Protein AF-A0A9X1GDY0-F1 (afdb_monomer_lite)

Organism: Enterococcus faecium (NCBI:txid1352)

Radius of gyration: 22.25 Å; chains: 1; bounding box: 62×40×52 Å

Sequence (203 aa):
LLAKLTPYLVQAMSTTLAESGISVQKIIVDATTSWTQFYKNIPMLLIFFLLLFSGILTSEYQNGTIINLLTKGMKRWKIFLSKWIMGILFWSVSYWCCYSITLAYTIYYWDQSIISHPFFISFTYYFFGCWLYSFILFYSAFLSSNYAVLLASGGTVILSYGAGLFSKVAEYVPTYLISSSNYLTKEIPLTDYTQSLAVSCCS

Secondary structure (DSSP, 8-state):
-HHHHHHHHHHHHHHHHHHTT---------HHHHHHHHHHHHHHHHHHHHHHHTTTTHHHHHTTHHHHHHHTT--HHHHHHHHHHHHHHHHHHHHHHHHHHHHHHHHHHS-GGG-S-HHHHHHHHHHHHHHHHHHHHHHHHH---HHHHHHHHHHHHHHHHHHTTSTTTGGG-HHHHHHGGGGTTS---TTTHHHHHHHHHH-

pLDDT: mean 74.31, std 13.31, range [37.75, 93.75]

Structure (mmCIF, N/CA/C/O backbone):
data_AF-A0A9X1GDY0-F1
#
_entry.id   AF-A0A9X1GDY0-F1
#
loop_
_atom_site.group_PDB
_atom_site.id
_atom_site.type_symbol
_atom_site.label_atom_id
_atom_site.label_alt_id
_atom_site.label_comp_id
_atom_site.label_asym_id
_atom_site.label_entity_id
_atom_site.label_seq_id
_atom_site.pdbx_PDB_ins_code
_atom_site.Cartn_x
_atom_site.Cartn_y
_atom_site.Cartn_z
_atom_site.occupancy
_atom_site.B_iso_or_equiv
_atom_site.auth_seq_id
_atom_site.auth_comp_id
_atom_site.auth_asym_id
_atom_site.auth_atom_id
_atom_site.pdbx_PDB_model_num
ATOM 1 N N . LEU A 1 1 ? 44.976 -5.211 -2.036 1.00 47.03 1 LEU A N 1
ATOM 2 C CA . LEU A 1 1 ? 44.875 -6.666 -2.311 1.00 47.03 1 LEU A CA 1
ATOM 3 C C . LEU A 1 1 ? 43.502 -7.055 -2.863 1.00 47.03 1 LEU A C 1
ATOM 5 O O . LEU A 1 1 ? 43.476 -7.598 -3.957 1.00 47.03 1 LEU A O 1
ATOM 9 N N . LEU A 1 2 ? 42.384 -6.676 -2.225 1.00 46.69 2 LEU A N 1
ATOM 10 C CA . LEU A 1 2 ? 41.025 -6.911 -2.758 1.00 46.69 2 LEU A CA 1
ATOM 11 C C . LEU A 1 2 ? 40.796 -6.339 -4.175 1.00 46.69 2 LEU A C 1
ATOM 13 O O . LEU A 1 2 ? 40.316 -7.057 -5.038 1.00 46.69 2 LEU A O 1
ATOM 17 N N . ALA A 1 3 ? 41.257 -5.116 -4.469 1.00 52.19 3 ALA A N 1
ATOM 18 C CA . ALA A 1 3 ? 41.075 -4.480 -5.785 1.00 52.19 3 ALA A CA 1
ATOM 19 C C . ALA A 1 3 ? 41.776 -5.182 -6.972 1.00 52.19 3 ALA A C 1
ATOM 21 O O . ALA A 1 3 ? 41.378 -4.983 -8.114 1.00 52.19 3 ALA A O 1
ATOM 22 N N . LYS A 1 4 ? 42.811 -6.003 -6.725 1.00 46.88 4 LYS A N 1
ATOM 23 C CA . LYS A 1 4 ? 43.453 -6.829 -7.769 1.00 46.88 4 LYS A CA 1
ATOM 24 C C . LYS A 1 4 ? 42.850 -8.232 -7.867 1.00 46.88 4 LYS A C 1
ATOM 26 O O . LYS A 1 4 ? 42.974 -8.866 -8.907 1.00 46.88 4 LYS A O 1
ATOM 31 N N . LEU A 1 5 ? 42.183 -8.696 -6.810 1.00 53.81 5 LEU A N 1
ATOM 32 C CA . LEU A 1 5 ? 41.499 -9.989 -6.781 1.00 53.81 5 LEU A CA 1
ATOM 33 C C . LEU A 1 5 ? 40.138 -9.928 -7.487 1.00 53.81 5 LEU A C 1
ATOM 35 O O . LEU A 1 5 ? 39.779 -10.885 -8.161 1.00 53.81 5 LEU A O 1
ATOM 39 N N . THR A 1 6 ? 39.417 -8.803 -7.420 1.00 65.69 6 THR A N 1
ATOM 40 C CA . THR A 1 6 ? 38.123 -8.630 -8.107 1.00 65.69 6 THR A CA 1
ATOM 41 C C . THR A 1 6 ? 38.185 -8.848 -9.627 1.00 65.69 6 THR A C 1
ATOM 43 O O . THR A 1 6 ? 37.382 -9.636 -10.122 1.00 65.69 6 THR A O 1
ATOM 46 N N . PRO A 1 7 ? 39.116 -8.237 -10.392 1.00 58.72 7 PRO A N 1
ATOM 47 C CA . PRO A 1 7 ? 39.190 -8.481 -11.833 1.00 58.72 7 PRO A CA 1
ATOM 48 C C . PRO A 1 7 ? 39.593 -9.925 -12.152 1.00 58.72 7 PRO A C 1
ATOM 50 O O . PRO A 1 7 ? 39.067 -10.500 -13.098 1.00 58.72 7 PRO A O 1
ATOM 53 N N . TYR A 1 8 ? 40.455 -10.538 -11.335 1.00 65.12 8 TYR A N 1
ATOM 54 C CA . TYR A 1 8 ? 40.873 -11.928 -11.518 1.00 65.12 8 TYR A CA 1
ATOM 55 C C . TYR A 1 8 ? 39.729 -12.918 -11.260 1.00 65.12 8 TYR A C 1
ATOM 57 O O . TYR A 1 8 ? 39.555 -13.865 -12.016 1.00 65.12 8 TYR A O 1
ATOM 65 N N . LEU A 1 9 ? 38.899 -12.671 -10.240 1.00 66.50 9 LEU A N 1
ATOM 66 C CA . LEU A 1 9 ? 37.705 -13.474 -9.965 1.00 66.50 9 LEU A CA 1
ATOM 67 C C . LEU A 1 9 ? 36.655 -13.328 -11.071 1.00 66.50 9 LEU A C 1
ATOM 69 O O . LEU A 1 9 ? 36.093 -14.327 -11.505 1.00 66.50 9 LEU A O 1
ATOM 73 N N . VAL A 1 10 ? 36.432 -12.110 -11.574 1.00 69.25 10 VAL A N 1
ATOM 74 C CA . VAL A 1 10 ? 35.520 -11.866 -12.706 1.00 69.25 10 VAL A CA 1
ATOM 75 C C . VAL A 1 10 ? 36.009 -12.575 -13.971 1.00 69.25 10 VAL A C 1
ATOM 77 O O . VAL A 1 10 ? 35.202 -13.150 -14.697 1.00 69.25 10 VAL A O 1
ATOM 80 N N . GLN A 1 11 ? 37.320 -12.579 -14.212 1.00 65.25 11 GLN A N 1
ATOM 81 C CA . GLN A 1 11 ? 37.926 -13.226 -15.373 1.00 65.25 11 GLN A CA 1
ATOM 82 C C . GLN A 1 11 ? 37.928 -14.758 -15.252 1.00 65.25 11 GLN A C 1
ATOM 84 O O . GLN A 1 11 ? 37.590 -15.440 -16.210 1.00 65.25 11 GLN A O 1
ATOM 89 N N . ALA A 1 12 ? 38.219 -15.306 -14.069 1.00 69.12 12 ALA A N 1
ATOM 90 C CA . ALA A 1 12 ? 38.156 -16.746 -13.815 1.00 69.12 12 ALA A CA 1
ATOM 91 C C . ALA A 1 12 ? 36.715 -17.283 -13.875 1.00 69.12 12 ALA A C 1
ATOM 93 O O . ALA A 1 12 ? 36.467 -18.382 -14.372 1.00 69.12 12 ALA A O 1
ATOM 94 N N . MET A 1 13 ? 35.737 -16.500 -13.409 1.00 59.44 13 MET A N 1
ATOM 95 C CA . MET A 1 13 ? 34.325 -16.842 -13.562 1.00 59.44 13 MET A CA 1
ATOM 96 C C . MET A 1 13 ? 33.881 -16.771 -15.026 1.00 59.44 13 MET A C 1
ATOM 98 O O . MET A 1 13 ? 33.177 -17.669 -15.479 1.00 59.44 13 MET A O 1
ATOM 102 N N . SER A 1 14 ? 34.298 -15.754 -15.787 1.00 58.66 14 SER A N 1
ATOM 103 C CA . SER A 1 14 ? 33.899 -15.623 -17.194 1.00 58.66 14 SER A CA 1
ATOM 104 C C . SER A 1 14 ? 34.474 -16.731 -18.082 1.00 58.66 14 SER A C 1
ATOM 106 O O . SER A 1 14 ? 33.762 -17.215 -18.961 1.00 58.66 14 SER A O 1
ATOM 108 N N . THR A 1 15 ? 35.703 -17.193 -17.825 1.00 57.25 15 THR A N 1
ATOM 109 C CA . THR A 1 15 ? 36.303 -18.334 -18.540 1.00 57.25 15 THR A CA 1
ATOM 110 C C . THR A 1 15 ? 35.608 -19.650 -18.200 1.00 57.25 15 THR A C 1
ATOM 112 O O . THR A 1 15 ? 35.276 -20.412 -19.103 1.00 57.25 15 THR A O 1
ATOM 115 N N . THR A 1 16 ? 35.291 -19.878 -16.921 1.00 60.72 16 THR A N 1
ATOM 116 C CA . THR A 1 16 ? 34.594 -21.100 -16.477 1.00 60.72 16 THR A CA 1
ATOM 117 C C . THR A 1 16 ? 33.165 -21.168 -17.034 1.00 60.72 16 THR A C 1
ATOM 119 O O . THR A 1 16 ? 32.686 -22.233 -17.423 1.00 60.72 16 THR A O 1
ATOM 122 N N . LEU A 1 17 ? 32.474 -20.025 -17.131 1.00 54.66 17 LEU A N 1
ATOM 123 C CA . LEU A 1 17 ? 31.127 -19.953 -17.710 1.00 54.66 17 LEU A CA 1
ATOM 124 C C . LEU A 1 17 ? 31.132 -20.158 -19.236 1.00 54.66 17 LEU A C 1
ATOM 126 O O . LEU A 1 17 ? 30.215 -20.792 -19.754 1.00 54.66 17 LEU A O 1
ATOM 130 N N . ALA A 1 18 ? 32.165 -19.685 -19.942 1.00 55.44 18 ALA A N 1
ATOM 131 C CA . ALA A 1 18 ? 32.315 -19.883 -21.386 1.00 55.44 18 ALA A CA 1
ATOM 132 C C . ALA A 1 18 ? 32.580 -21.354 -21.766 1.00 55.44 18 ALA A C 1
ATOM 134 O O . ALA A 1 18 ? 32.045 -21.833 -22.764 1.00 55.44 18 ALA A O 1
ATOM 135 N N . GLU A 1 19 ? 33.344 -22.089 -20.953 1.00 53.25 19 GLU A N 1
ATOM 136 C CA . GLU A 1 19 ? 33.610 -23.524 -21.154 1.00 53.25 19 GLU A CA 1
ATOM 137 C C . GLU A 1 19 ? 32.398 -24.416 -20.832 1.00 53.25 19 GLU A C 1
ATOM 139 O O . GLU A 1 19 ? 32.292 -25.532 -21.334 1.00 53.25 19 GLU A O 1
ATOM 144 N N . SER A 1 20 ? 31.438 -23.910 -20.051 1.00 50.66 20 SER A N 1
ATOM 145 C CA . SER A 1 20 ? 30.240 -24.650 -19.626 1.00 50.66 20 SER A CA 1
ATOM 146 C C . SER A 1 20 ? 29.100 -24.651 -20.659 1.00 50.66 20 SER A C 1
ATOM 148 O O . SER A 1 20 ? 28.011 -25.142 -20.363 1.00 50.66 20 SER A O 1
ATOM 150 N N . GLY A 1 21 ? 29.281 -24.043 -21.840 1.00 43.56 21 GLY A N 1
ATOM 151 C CA . GLY A 1 21 ? 28.211 -23.889 -22.842 1.00 43.56 21 GLY A CA 1
ATOM 152 C C . GLY A 1 21 ? 27.046 -22.995 -22.387 1.00 43.56 21 GLY A C 1
ATOM 153 O O . GLY A 1 21 ? 26.058 -22.838 -23.105 1.00 43.56 21 GLY A O 1
ATOM 154 N N . ILE A 1 22 ? 27.165 -22.372 -21.212 1.00 44.69 22 ILE A N 1
ATOM 155 C CA . ILE A 1 22 ? 26.273 -21.320 -20.747 1.00 44.69 22 ILE A CA 1
ATOM 156 C C . ILE A 1 22 ? 26.692 -20.079 -21.517 1.00 44.69 22 ILE A C 1
ATOM 158 O O . ILE A 1 22 ? 27.655 -19.399 -21.162 1.00 44.69 22 ILE A O 1
ATOM 162 N N . SER A 1 23 ? 25.971 -19.778 -22.597 1.00 40.31 23 SER A N 1
ATOM 163 C CA . SER A 1 23 ? 26.023 -18.449 -23.186 1.00 40.31 23 SER A CA 1
ATOM 164 C C . SER A 1 23 ? 25.716 -17.469 -22.061 1.00 40.31 23 SER A C 1
ATOM 166 O O . SER A 1 23 ? 24.570 -17.381 -21.612 1.00 40.31 23 SER A O 1
ATOM 168 N N . VAL A 1 24 ? 26.738 -16.765 -21.575 1.00 45.81 24 VAL A N 1
ATOM 169 C CA . VAL A 1 24 ? 26.560 -15.569 -20.764 1.00 45.81 24 VAL A CA 1
ATOM 170 C C . VAL A 1 24 ? 25.859 -14.593 -21.692 1.00 45.81 24 VAL A C 1
ATOM 172 O O . VAL A 1 24 ? 26.501 -13.810 -22.391 1.00 45.81 24 VAL A O 1
ATOM 175 N N . GLN A 1 25 ? 24.530 -14.695 -21.781 1.00 37.75 25 GLN A N 1
ATOM 176 C CA . GLN A 1 25 ? 23.717 -13.610 -22.281 1.00 37.75 25 GLN A CA 1
ATOM 177 C C . GLN A 1 25 ? 24.110 -12.454 -21.386 1.00 37.75 25 GLN A C 1
ATOM 179 O O . GLN A 1 25 ? 23.822 -12.456 -20.189 1.00 37.75 25 GLN A O 1
ATOM 184 N N . LYS A 1 26 ? 24.905 -11.551 -21.960 1.00 40.50 26 LYS A N 1
ATOM 185 C CA . LYS A 1 26 ? 25.268 -10.268 -21.391 1.00 40.50 26 LYS A CA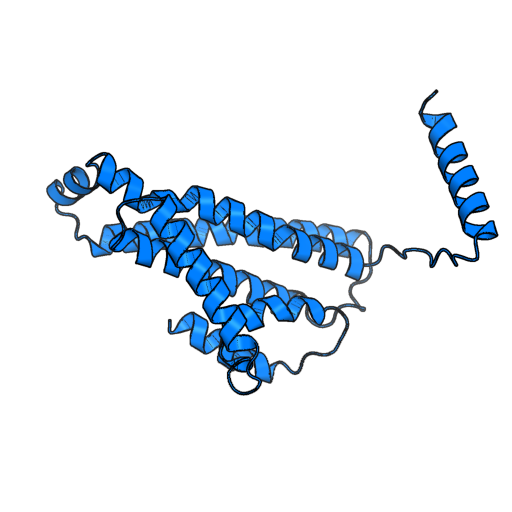 1
ATOM 186 C C . LYS A 1 26 ? 23.999 -9.759 -20.727 1.00 40.50 26 LYS A C 1
ATOM 188 O O . LYS A 1 26 ? 23.033 -9.488 -21.432 1.00 40.50 26 LYS A O 1
ATOM 193 N N . ILE A 1 27 ? 23.961 -9.742 -19.395 1.00 47.31 27 ILE A N 1
ATOM 194 C CA . ILE A 1 27 ? 22.862 -9.116 -18.671 1.00 47.31 27 ILE A CA 1
ATOM 195 C C . ILE A 1 27 ? 23.022 -7.649 -19.038 1.00 47.31 27 ILE A C 1
ATOM 197 O O . ILE A 1 27 ? 23.863 -6.954 -18.467 1.00 47.31 27 ILE A O 1
ATOM 201 N N . ILE A 1 28 ? 22.351 -7.220 -20.104 1.00 50.56 28 ILE A N 1
ATOM 202 C CA . ILE A 1 28 ? 22.352 -5.825 -20.492 1.00 50.56 28 ILE A CA 1
ATOM 203 C C . ILE A 1 28 ? 21.530 -5.175 -19.392 1.00 50.56 28 ILE A C 1
ATOM 205 O O . ILE A 1 28 ? 20.317 -5.359 -19.291 1.00 50.56 28 ILE A O 1
ATOM 209 N N . VAL A 1 29 ? 22.238 -4.556 -18.449 1.00 56.62 29 VAL A N 1
ATOM 210 C CA . VAL A 1 29 ? 21.602 -3.716 -17.451 1.00 56.62 29 VAL A CA 1
ATOM 211 C C . VAL A 1 29 ? 21.043 -2.563 -18.260 1.00 56.62 29 VAL A C 1
ATOM 213 O O . VAL A 1 29 ? 21.808 -1.708 -18.680 1.00 56.62 29 VAL A O 1
ATOM 216 N N . ASP A 1 30 ? 19.749 -2.639 -18.545 1.00 65.88 30 ASP A N 1
ATOM 217 C CA . ASP A 1 30 ? 18.949 -1.641 -19.250 1.00 65.88 30 ASP A CA 1
ATOM 218 C C . ASP A 1 30 ? 17.822 -1.145 -18.337 1.00 65.88 30 ASP A C 1
ATOM 220 O O . ASP A 1 30 ? 17.590 -1.695 -17.252 1.00 65.88 30 ASP A O 1
ATOM 224 N N . ALA A 1 31 ? 17.075 -0.132 -18.784 1.00 66.19 31 ALA A N 1
ATOM 225 C CA . ALA A 1 31 ? 15.968 0.468 -18.038 1.00 66.19 31 ALA A CA 1
ATOM 226 C C . ALA A 1 31 ? 14.995 -0.580 -17.446 1.00 66.19 31 ALA A C 1
ATOM 228 O O . ALA A 1 31 ? 14.590 -0.470 -16.287 1.00 66.19 31 ALA A O 1
ATOM 229 N N . THR A 1 32 ? 14.690 -1.660 -18.175 1.00 70.12 32 THR A N 1
ATOM 230 C CA . THR A 1 32 ? 13.827 -2.765 -17.712 1.00 70.12 32 THR A CA 1
ATOM 231 C C . THR A 1 32 ? 14.354 -3.451 -16.449 1.00 70.12 32 THR A C 1
ATOM 233 O O . THR A 1 32 ? 13.567 -3.867 -15.597 1.00 70.12 32 THR A O 1
ATOM 236 N N . THR A 1 33 ? 15.677 -3.539 -16.281 1.00 73.94 33 THR A N 1
ATOM 237 C CA . THR A 1 33 ? 16.296 -4.127 -15.085 1.00 73.94 33 THR A CA 1
ATOM 238 C C . THR A 1 33 ? 16.048 -3.248 -13.862 1.00 73.94 33 THR A C 1
ATOM 240 O O . THR A 1 33 ? 15.669 -3.770 -12.814 1.00 73.94 33 THR A O 1
ATOM 243 N N . SER A 1 34 ? 16.181 -1.922 -13.993 1.00 77.38 34 SER A N 1
ATOM 244 C CA . SER A 1 34 ? 15.914 -0.980 -12.894 1.00 77.38 34 SER A CA 1
ATOM 245 C C . SER A 1 34 ? 14.456 -1.050 -12.427 1.00 77.38 34 SER A C 1
ATOM 247 O O . SER A 1 34 ? 14.190 -1.235 -11.237 1.00 77.38 34 SER A O 1
ATOM 249 N N . TRP A 1 35 ? 13.504 -1.041 -13.365 1.00 78.38 35 TRP A N 1
ATOM 250 C CA . TRP A 1 35 ? 12.084 -1.187 -13.037 1.00 78.38 35 TRP A CA 1
ATOM 251 C C . TRP A 1 35 ? 11.750 -2.552 -12.442 1.00 78.38 35 TRP A C 1
ATOM 253 O O . TRP A 1 35 ? 11.032 -2.627 -11.449 1.00 78.38 35 TRP A O 1
ATOM 263 N N . THR A 1 36 ? 12.315 -3.637 -12.974 1.00 79.06 36 THR A N 1
ATOM 264 C CA . THR A 1 36 ? 12.117 -4.980 -12.404 1.00 79.06 36 THR A CA 1
ATOM 265 C C . THR A 1 36 ? 12.580 -5.038 -10.947 1.00 79.06 36 THR A C 1
ATOM 267 O O . THR A 1 36 ? 11.918 -5.658 -10.114 1.00 79.06 36 THR A O 1
ATOM 270 N N . GLN A 1 37 ? 13.687 -4.370 -10.609 1.00 77.81 37 GLN A N 1
ATOM 271 C CA . GLN A 1 37 ? 14.146 -4.278 -9.222 1.00 77.81 37 GLN A CA 1
ATOM 272 C C . GLN A 1 37 ? 13.185 -3.468 -8.353 1.00 77.81 37 GLN A C 1
ATOM 274 O O . GLN A 1 37 ? 12.884 -3.883 -7.235 1.00 77.81 37 GLN A O 1
ATOM 279 N N . PHE A 1 38 ? 12.654 -2.355 -8.855 1.00 84.00 38 PHE A N 1
ATOM 280 C CA . PHE A 1 38 ? 11.635 -1.590 -8.139 1.00 84.00 38 PHE A CA 1
ATOM 281 C C . PHE A 1 38 ? 10.412 -2.457 -7.804 1.00 84.00 38 PHE A C 1
ATOM 283 O O . PHE A 1 38 ? 10.082 -2.614 -6.628 1.00 84.00 38 PHE A O 1
ATOM 290 N N . TYR A 1 39 ? 9.806 -3.124 -8.792 1.00 80.38 39 TYR A N 1
ATOM 291 C CA . TYR A 1 39 ? 8.609 -3.946 -8.562 1.00 80.38 39 TYR A CA 1
ATOM 292 C C . TYR A 1 39 ? 8.862 -5.185 -7.696 1.00 80.38 39 TYR A C 1
ATOM 294 O O . TYR A 1 39 ? 7.947 -5.632 -7.009 1.00 80.38 39 TYR A O 1
ATOM 302 N N . LYS A 1 40 ? 10.090 -5.715 -7.657 1.00 81.62 40 LYS A N 1
ATOM 303 C CA . LYS A 1 40 ? 10.469 -6.770 -6.699 1.00 81.62 40 LYS A CA 1
ATOM 304 C C . LYS A 1 40 ? 10.532 -6.267 -5.256 1.00 81.62 40 LYS A C 1
ATOM 306 O O . LYS A 1 40 ? 10.212 -7.019 -4.339 1.00 81.62 40 LYS A O 1
ATOM 311 N N . ASN A 1 41 ? 10.925 -5.012 -5.048 1.00 85.00 41 ASN A N 1
ATOM 312 C CA . ASN A 1 41 ? 11.105 -4.433 -3.715 1.00 85.00 41 ASN A CA 1
ATOM 313 C C . ASN A 1 41 ? 9.834 -3.770 -3.157 1.00 85.00 41 ASN A C 1
ATOM 315 O O . ASN A 1 41 ? 9.658 -3.719 -1.939 1.00 85.00 41 ASN A O 1
ATOM 319 N N . ILE A 1 42 ? 8.914 -3.309 -4.011 1.00 85.88 42 ILE A N 1
ATOM 320 C CA . ILE A 1 42 ? 7.651 -2.686 -3.577 1.00 85.88 42 ILE A CA 1
ATOM 321 C C . ILE A 1 42 ? 6.796 -3.585 -2.663 1.00 85.88 42 ILE A C 1
ATOM 323 O O . ILE A 1 42 ? 6.326 -3.083 -1.642 1.00 85.88 42 ILE A O 1
ATOM 327 N N . PRO A 1 43 ? 6.606 -4.893 -2.931 1.00 85.25 43 PRO A N 1
ATOM 328 C CA . PRO A 1 43 ? 5.886 -5.774 -2.012 1.00 85.25 43 PRO A CA 1
ATOM 329 C C . PRO A 1 43 ? 6.514 -5.828 -0.616 1.00 85.25 43 PRO A C 1
ATOM 331 O O . PRO A 1 43 ? 5.798 -5.853 0.381 1.00 85.25 43 PRO A O 1
ATOM 334 N N . MET A 1 44 ? 7.847 -5.788 -0.526 1.00 86.56 44 MET A N 1
ATOM 335 C CA . MET A 1 44 ? 8.547 -5.757 0.758 1.00 86.56 44 MET A CA 1
ATOM 336 C C . MET A 1 44 ? 8.296 -4.436 1.498 1.00 86.56 44 MET A C 1
ATOM 338 O O . MET A 1 44 ? 7.954 -4.463 2.680 1.00 86.56 44 MET A O 1
ATOM 342 N N . LEU A 1 45 ? 8.386 -3.294 0.802 1.00 88.81 45 LEU A N 1
ATOM 343 C CA . LEU A 1 45 ? 8.024 -1.976 1.347 1.00 88.81 45 LEU A CA 1
ATOM 344 C C . LEU A 1 45 ? 6.583 -1.974 1.883 1.00 88.81 45 LEU A C 1
ATOM 346 O O . LEU A 1 45 ? 6.330 -1.485 2.984 1.00 88.81 45 LEU A O 1
ATOM 350 N N . LEU A 1 46 ? 5.652 -2.552 1.120 1.00 87.38 46 LEU A N 1
ATOM 351 C CA . LEU A 1 46 ? 4.250 -2.664 1.504 1.00 87.38 46 LEU A CA 1
ATOM 352 C C . LEU A 1 46 ? 4.088 -3.500 2.776 1.00 87.38 46 LEU A C 1
ATOM 354 O O . LEU A 1 46 ? 3.428 -3.049 3.704 1.00 87.38 46 LEU A O 1
ATOM 358 N N . ILE A 1 47 ? 4.727 -4.669 2.877 1.00 88.19 47 ILE A N 1
ATOM 359 C CA . ILE A 1 47 ? 4.669 -5.497 4.093 1.00 88.19 47 ILE A CA 1
ATOM 360 C C . ILE A 1 47 ? 5.190 -4.720 5.309 1.00 88.19 47 ILE A C 1
ATOM 362 O O . ILE A 1 47 ? 4.528 -4.706 6.346 1.00 88.19 47 ILE A O 1
ATOM 366 N N . PHE A 1 48 ? 6.332 -4.033 5.190 1.00 89.50 48 PHE A N 1
ATOM 367 C CA . PHE A 1 48 ? 6.859 -3.203 6.279 1.00 89.50 48 PHE A CA 1
ATOM 368 C C . PHE A 1 48 ? 5.879 -2.101 6.692 1.00 89.50 48 PHE A C 1
ATOM 370 O O . PHE A 1 48 ? 5.629 -1.917 7.884 1.00 89.50 48 PHE A O 1
ATOM 377 N N . PHE A 1 49 ? 5.288 -1.405 5.721 1.00 89.56 49 PHE A N 1
ATOM 378 C CA . PHE A 1 49 ? 4.267 -0.393 5.974 1.00 89.56 49 PHE A CA 1
ATOM 379 C C . PHE A 1 49 ? 3.053 -0.986 6.711 1.00 89.56 49 PHE A C 1
ATOM 381 O O . PHE A 1 49 ? 2.641 -0.462 7.745 1.00 89.56 49 PHE A O 1
ATOM 388 N N . LEU A 1 50 ? 2.522 -2.120 6.251 1.00 88.25 50 LEU A N 1
ATOM 389 C CA . LEU A 1 50 ? 1.377 -2.777 6.884 1.00 88.25 50 LEU A CA 1
ATOM 390 C C . LEU A 1 50 ? 1.698 -3.248 8.310 1.00 88.25 50 LEU A C 1
ATOM 392 O O . LEU A 1 50 ? 0.859 -3.101 9.194 1.00 88.25 50 LEU A O 1
ATOM 396 N N . LEU A 1 51 ? 2.908 -3.751 8.572 1.00 87.88 51 LEU A N 1
ATOM 397 C CA . LEU A 1 51 ? 3.342 -4.136 9.920 1.00 87.88 51 LEU A CA 1
ATOM 398 C C . LEU A 1 51 ? 3.388 -2.935 10.869 1.00 87.88 51 LEU A C 1
ATOM 400 O O . LEU A 1 51 ? 2.834 -3.014 11.967 1.00 87.88 51 LEU A O 1
ATOM 404 N N . LEU A 1 52 ? 3.980 -1.818 10.436 1.00 88.00 52 LEU A N 1
ATOM 405 C CA . LEU A 1 52 ? 4.051 -0.584 11.228 1.00 88.00 52 LEU A CA 1
ATOM 406 C C . LEU A 1 52 ? 2.660 -0.045 11.577 1.00 88.00 52 LEU A C 1
ATOM 408 O O . LEU A 1 52 ? 2.426 0.401 12.699 1.00 88.00 52 LEU A O 1
ATOM 412 N N . PHE A 1 53 ? 1.725 -0.115 10.630 1.00 85.56 53 PHE A N 1
ATOM 413 C CA . PHE A 1 53 ? 0.381 0.429 10.799 1.00 85.56 53 PHE A CA 1
ATOM 414 C C . PHE A 1 53 ? -0.663 -0.585 11.294 1.00 85.56 53 PHE A C 1
ATOM 416 O O . PHE A 1 53 ? -1.775 -0.186 11.639 1.00 85.56 53 PHE A O 1
ATOM 423 N N . SER A 1 54 ? -0.314 -1.867 11.419 1.00 83.75 54 SER A N 1
ATOM 424 C CA . SER A 1 54 ? -1.204 -2.920 11.939 1.00 83.75 54 SER A CA 1
ATOM 425 C C . SER A 1 54 ? -1.713 -2.647 13.356 1.00 83.75 54 SER A C 1
ATOM 427 O O . SER A 1 54 ? -2.796 -3.091 13.730 1.00 83.75 54 SER A O 1
ATOM 429 N N . GLY A 1 55 ? -0.928 -1.898 14.134 1.00 79.25 55 GLY A N 1
ATOM 430 C CA . GLY A 1 55 ? -1.219 -1.518 15.509 1.00 79.25 55 GLY A CA 1
ATOM 431 C C . GLY A 1 55 ? -2.024 -0.228 15.668 1.00 79.25 55 GLY A C 1
ATOM 432 O O . GLY A 1 55 ? -2.268 0.179 16.802 1.00 79.25 55 GLY A O 1
ATOM 433 N N . ILE A 1 56 ? -2.394 0.468 14.586 1.00 82.06 56 ILE A N 1
ATOM 434 C CA . ILE A 1 56 ? -2.783 1.888 14.665 1.00 82.06 56 ILE A CA 1
ATOM 435 C C . ILE A 1 56 ? -4.038 2.166 15.506 1.00 82.06 56 ILE A C 1
ATOM 437 O O . ILE A 1 56 ? -4.155 3.249 16.081 1.00 82.06 56 ILE A O 1
ATOM 441 N N . LEU A 1 57 ? -4.970 1.216 15.583 1.00 75.50 57 LEU A N 1
ATOM 442 C CA . LEU A 1 57 ? -6.179 1.307 16.413 1.00 75.50 57 LEU A CA 1
ATOM 443 C C . LEU A 1 57 ? -6.143 0.308 17.572 1.00 75.50 57 LEU A C 1
ATOM 445 O O . LEU A 1 57 ? -6.456 0.654 18.705 1.00 75.50 57 LEU A O 1
ATOM 449 N N . THR A 1 58 ? -5.704 -0.917 17.308 1.00 76.19 58 THR A N 1
ATOM 450 C CA . THR A 1 58 ? -5.566 -2.014 18.279 1.00 76.19 58 THR A CA 1
ATOM 451 C C . THR A 1 58 ? -4.677 -1.660 19.469 1.00 76.19 58 THR A C 1
ATOM 453 O O . THR A 1 58 ? -5.055 -1.949 20.604 1.00 76.19 58 THR A O 1
ATOM 456 N N . SER A 1 59 ? -3.551 -0.971 19.255 1.00 78.00 59 SER A N 1
ATOM 457 C CA . SER A 1 59 ? -2.704 -0.505 20.364 1.00 78.00 59 SER A CA 1
ATOM 458 C C . SER A 1 59 ? -3.406 0.545 21.228 1.00 78.00 59 SER A C 1
ATOM 460 O O . SER A 1 59 ? -3.283 0.526 22.450 1.00 78.00 59 SER A O 1
ATOM 462 N N . GLU A 1 60 ? -4.206 1.430 20.632 1.00 79.00 60 GLU A N 1
ATOM 463 C CA . GLU A 1 60 ? -4.946 2.443 21.385 1.00 79.00 60 GLU A CA 1
ATOM 464 C C . GLU A 1 60 ? -6.151 1.863 22.133 1.00 79.00 60 GLU A C 1
ATOM 466 O O . GLU A 1 60 ? -6.524 2.397 23.181 1.00 79.00 60 GLU A O 1
ATOM 471 N N . TYR A 1 61 ? -6.744 0.774 21.629 1.00 77.62 61 TYR A N 1
ATOM 472 C CA . TYR A 1 61 ? -7.755 0.005 22.358 1.00 77.62 61 TYR A CA 1
ATOM 473 C C . TYR A 1 61 ? -7.151 -0.644 23.603 1.00 77.62 61 TYR A C 1
ATOM 475 O O . TYR A 1 61 ? -7.721 -0.526 24.685 1.00 77.62 61 TYR A O 1
ATOM 483 N N . GLN A 1 62 ? -5.983 -1.278 23.466 1.00 75.44 62 GLN A N 1
ATOM 484 C CA . GLN A 1 62 ? -5.289 -1.938 24.576 1.00 75.44 62 GLN A CA 1
ATOM 485 C C . GLN A 1 62 ? -4.801 -0.938 25.630 1.00 75.44 62 GLN A C 1
ATOM 487 O O . GLN A 1 62 ? -4.947 -1.178 26.825 1.00 75.44 62 GLN A O 1
ATOM 492 N N . ASN A 1 63 ? -4.292 0.215 25.193 1.00 78.94 63 ASN A N 1
ATOM 493 C CA . ASN A 1 63 ? -3.783 1.266 26.076 1.00 78.94 63 ASN A CA 1
ATOM 494 C C . ASN A 1 63 ? -4.881 2.204 26.617 1.00 78.94 63 ASN A C 1
ATOM 496 O O . ASN A 1 63 ? -4.577 3.168 27.320 1.00 78.94 63 ASN A O 1
ATOM 500 N N . GLY A 1 64 ? -6.154 1.990 26.256 1.00 73.50 64 GLY A N 1
ATOM 501 C CA . GLY A 1 64 ? -7.282 2.831 26.676 1.00 73.50 64 GLY A CA 1
ATOM 502 C C . GLY A 1 64 ? -7.251 4.270 26.138 1.00 73.50 64 GLY A C 1
ATOM 503 O O . GLY A 1 64 ? -8.078 5.098 26.523 1.00 73.50 64 GLY A O 1
ATOM 504 N N . THR A 1 65 ? -6.331 4.599 25.227 1.00 76.50 65 THR A N 1
ATOM 505 C CA . THR A 1 65 ? -6.129 5.965 24.719 1.00 76.50 65 THR A CA 1
ATOM 506 C C . THR A 1 65 ? -7.326 6.454 23.903 1.00 76.50 65 THR A C 1
ATOM 508 O O . THR A 1 65 ? -7.672 7.635 23.963 1.00 76.50 65 THR A O 1
ATOM 511 N N . ILE A 1 66 ? -8.037 5.545 23.225 1.00 71.44 66 ILE A N 1
ATOM 512 C CA . ILE A 1 66 ? -9.291 5.864 22.522 1.00 71.44 66 ILE A CA 1
ATOM 513 C C . ILE A 1 66 ? -10.339 6.436 23.486 1.00 71.44 66 ILE A C 1
ATOM 515 O O . ILE A 1 66 ? -11.069 7.353 23.114 1.00 71.44 66 ILE A O 1
ATOM 519 N N . ILE A 1 67 ? -10.395 5.963 24.735 1.00 73.81 67 ILE A N 1
ATOM 520 C CA . ILE A 1 67 ? -11.357 6.457 25.731 1.00 73.81 67 ILE A CA 1
ATOM 521 C C . ILE A 1 67 ? -11.055 7.922 26.069 1.00 73.81 67 ILE A C 1
ATOM 523 O O . ILE A 1 67 ? -11.972 8.737 26.089 1.00 73.81 67 ILE A O 1
ATOM 527 N N . ASN A 1 68 ? -9.778 8.284 26.220 1.00 74.94 68 ASN A N 1
ATOM 528 C CA . ASN A 1 68 ? -9.353 9.668 26.466 1.00 74.94 68 ASN A CA 1
ATOM 529 C C . ASN A 1 68 ? -9.671 10.612 25.285 1.00 74.94 68 ASN A C 1
ATOM 531 O O . ASN A 1 68 ? -9.940 11.799 25.458 1.00 74.94 68 ASN A O 1
ATOM 535 N N . LEU A 1 69 ? -9.662 10.095 24.057 1.00 73.81 69 LEU A N 1
ATOM 536 C CA . LEU A 1 69 ? -10.063 10.861 22.874 1.00 73.81 69 LEU A CA 1
ATOM 537 C C . LEU A 1 69 ? -11.589 11.045 22.803 1.00 73.81 69 LEU A C 1
ATOM 539 O O . LEU A 1 69 ? -12.063 12.105 22.387 1.00 73.81 69 LEU A O 1
ATOM 543 N N . LEU A 1 70 ? -12.358 10.043 23.241 1.00 73.62 70 LEU A N 1
ATOM 544 C CA . LEU A 1 70 ? -13.821 10.099 23.302 1.00 73.62 70 LEU A CA 1
ATOM 545 C C . LEU A 1 70 ? -14.327 11.025 24.414 1.00 73.62 70 LEU A C 1
ATOM 547 O O . LEU A 1 70 ? -15.287 11.761 24.189 1.00 73.62 70 LEU A O 1
ATOM 551 N N . THR A 1 71 ? -13.675 11.051 25.580 1.00 75.75 71 THR A N 1
ATOM 552 C CA . THR A 1 71 ? -14.031 11.968 26.680 1.00 75.75 71 THR A CA 1
ATOM 553 C C . THR A 1 71 ? -13.804 13.434 26.313 1.00 75.75 71 THR A C 1
ATOM 555 O O . THR A 1 71 ? -14.513 14.303 26.812 1.00 75.75 71 THR A O 1
ATOM 558 N N . LYS A 1 72 ? -12.900 13.722 25.366 1.00 76.12 72 LYS A N 1
ATOM 559 C CA . LYS A 1 72 ? -12.721 15.054 24.760 1.00 76.12 72 LYS A CA 1
ATOM 560 C C . LYS A 1 72 ? -13.800 15.430 23.727 1.00 76.12 72 LYS A C 1
ATOM 562 O O . LYS A 1 72 ? -13.667 16.446 23.049 1.00 76.12 72 LYS A O 1
ATOM 567 N N . GLY A 1 73 ? -14.859 14.630 23.578 1.00 74.69 73 GLY A N 1
ATOM 568 C CA . GLY A 1 73 ? -16.004 14.925 22.707 1.00 74.69 73 GLY A CA 1
ATOM 569 C C . GLY A 1 73 ? -15.790 14.603 21.224 1.00 74.69 73 GLY A C 1
ATOM 570 O O . GLY A 1 73 ? -16.601 14.993 20.379 1.00 74.69 73 GLY A O 1
ATOM 571 N N . MET A 1 74 ? -14.716 13.892 20.863 1.00 76.62 74 MET A N 1
ATOM 572 C CA . MET A 1 74 ? -14.477 13.516 19.470 1.00 76.62 74 MET A CA 1
ATOM 573 C C . MET A 1 74 ? -15.353 12.336 19.042 1.00 76.62 74 MET A C 1
ATOM 575 O O . MET A 1 74 ? -15.422 11.306 19.704 1.00 76.62 74 MET A O 1
ATOM 579 N N . LYS A 1 75 ? -15.998 12.458 17.877 1.00 81.31 75 LYS A N 1
ATOM 580 C CA . LYS A 1 75 ? -16.772 11.363 17.274 1.00 81.31 75 LYS A CA 1
ATOM 581 C C . LYS A 1 75 ? -15.828 10.270 16.752 1.00 81.31 75 LYS A C 1
ATOM 583 O O . LYS A 1 75 ? -14.844 10.586 16.085 1.00 81.31 75 LYS A O 1
ATOM 588 N N . ARG A 1 76 ? -16.182 8.994 16.955 1.00 78.31 76 ARG A N 1
ATOM 589 C CA . ARG A 1 76 ? -15.404 7.810 16.515 1.00 78.31 76 ARG A CA 1
ATOM 590 C C . ARG A 1 76 ? -14.986 7.865 15.039 1.00 78.31 76 ARG A C 1
ATOM 592 O O . ARG A 1 76 ? -13.833 7.597 14.723 1.00 78.31 76 ARG A O 1
ATOM 599 N N . TRP A 1 77 ? -15.886 8.308 14.157 1.00 77.94 77 TRP A N 1
ATOM 600 C CA . TRP A 1 77 ? -15.604 8.451 12.723 1.00 77.94 77 TRP A CA 1
ATOM 601 C C . TRP A 1 77 ? -14.474 9.446 12.412 1.00 77.94 77 TRP A C 1
ATOM 603 O O . TRP A 1 77 ? -13.685 9.211 11.505 1.00 77.94 77 TRP A O 1
ATOM 613 N N . LYS A 1 78 ? -14.333 10.533 13.189 1.00 83.31 78 LYS A N 1
ATOM 614 C CA . LYS A 1 78 ? -13.250 11.512 12.982 1.00 83.31 78 LYS A CA 1
ATOM 615 C C . LYS A 1 78 ? -11.878 10.930 13.329 1.00 83.31 78 LYS A C 1
ATOM 617 O O . LYS A 1 78 ? -10.905 11.230 12.648 1.00 83.31 78 LYS A O 1
ATOM 622 N N . ILE A 1 79 ? -11.812 10.093 14.367 1.00 82.12 79 ILE A N 1
ATOM 623 C CA . ILE A 1 79 ? -10.578 9.405 14.776 1.00 82.12 79 ILE A CA 1
ATOM 624 C C . ILE A 1 79 ? -10.160 8.412 13.687 1.00 82.12 79 ILE A C 1
ATOM 626 O O . ILE A 1 79 ? -9.003 8.402 13.271 1.00 82.12 79 ILE A O 1
ATOM 630 N N . PHE A 1 80 ? -11.122 7.635 13.184 1.00 85.31 80 PHE A N 1
ATOM 631 C CA . PHE A 1 80 ? -10.913 6.698 12.083 1.00 85.31 80 PHE A CA 1
ATOM 632 C C . PHE A 1 80 ? -10.420 7.407 10.814 1.00 85.31 80 PHE A C 1
ATOM 634 O O . PHE A 1 80 ? -9.369 7.055 10.285 1.00 85.31 80 PHE A O 1
ATOM 641 N N . LEU A 1 81 ? -11.122 8.459 10.379 1.00 85.81 81 LEU A N 1
ATOM 642 C CA . LEU A 1 81 ? -10.776 9.208 9.170 1.00 85.81 81 LEU A CA 1
ATOM 643 C C . LEU A 1 81 ? -9.396 9.873 9.272 1.00 85.81 81 LEU A C 1
ATOM 645 O O . LEU A 1 81 ? -8.630 9.841 8.316 1.00 85.81 81 LEU A O 1
ATOM 649 N N . SER A 1 82 ? -9.054 10.432 10.436 1.00 86.94 82 SER A N 1
ATOM 650 C CA . SER A 1 82 ? -7.732 11.02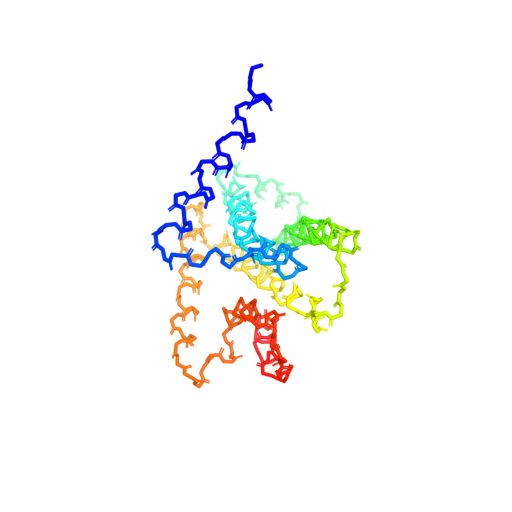4 10.676 1.00 86.94 82 SER A CA 1
ATOM 651 C C . SER A 1 82 ? -6.606 10.000 10.491 1.00 86.94 82 SER A C 1
ATOM 653 O O . SER A 1 82 ? -5.631 10.259 9.785 1.00 86.94 82 SER A O 1
ATOM 655 N N . LYS A 1 83 ? -6.769 8.798 11.060 1.00 88.38 83 LYS A N 1
ATOM 656 C CA . LYS A 1 83 ? -5.795 7.705 10.925 1.00 88.38 83 LYS A CA 1
ATOM 657 C C . LYS A 1 83 ? -5.693 7.211 9.490 1.00 88.38 83 LYS A C 1
ATOM 659 O O . LYS A 1 83 ? -4.582 7.015 9.006 1.00 88.38 83 LYS A O 1
ATOM 664 N N . TRP A 1 84 ? -6.832 7.084 8.812 1.00 89.31 84 TRP A N 1
ATOM 665 C CA . TRP A 1 84 ? -6.874 6.708 7.405 1.00 89.31 84 TRP A CA 1
ATOM 666 C C . TRP A 1 84 ? -6.084 7.694 6.533 1.00 89.31 84 TRP A C 1
ATOM 668 O O . TRP A 1 84 ? -5.179 7.288 5.807 1.00 89.31 84 TRP A O 1
ATOM 678 N N . ILE A 1 85 ? -6.348 8.999 6.672 1.00 90.00 85 ILE A N 1
ATOM 679 C CA . ILE A 1 85 ? -5.640 10.050 5.925 1.00 90.00 85 ILE A CA 1
ATOM 680 C C . ILE A 1 85 ? -4.138 10.010 6.225 1.00 90.00 85 ILE A C 1
ATOM 682 O O . ILE A 1 85 ? -3.327 10.060 5.304 1.00 90.00 85 ILE A O 1
ATOM 686 N N . MET A 1 86 ? -3.756 9.885 7.498 1.00 91.25 86 MET A N 1
ATOM 687 C CA . MET A 1 86 ? -2.350 9.836 7.900 1.00 91.25 86 MET A CA 1
ATOM 688 C C . MET A 1 86 ? -1.608 8.656 7.259 1.00 91.25 86 MET A C 1
ATOM 690 O O . MET A 1 86 ? -0.506 8.839 6.742 1.00 91.25 86 MET A O 1
ATOM 694 N N . GLY A 1 87 ? -2.201 7.459 7.261 1.00 90.44 87 GLY A N 1
ATOM 695 C CA . GLY A 1 87 ? -1.579 6.286 6.650 1.00 90.44 87 GLY A CA 1
ATOM 696 C C . GLY A 1 87 ? -1.494 6.379 5.130 1.00 90.44 87 GLY A C 1
ATOM 697 O O . GLY A 1 87 ? -0.438 6.088 4.573 1.00 90.44 87 GLY A O 1
ATOM 698 N N . ILE A 1 88 ? -2.545 6.865 4.460 1.00 91.75 88 ILE A N 1
ATOM 699 C CA . ILE A 1 88 ? -2.524 7.086 3.006 1.00 91.75 88 ILE A CA 1
ATOM 700 C C . ILE A 1 88 ? -1.456 8.116 2.623 1.00 91.75 88 ILE A C 1
ATOM 702 O O . ILE A 1 88 ? -0.696 7.883 1.684 1.00 91.75 88 ILE A O 1
ATOM 706 N N . LEU A 1 89 ? -1.338 9.224 3.360 1.00 92.12 89 LEU A N 1
ATOM 707 C CA . LEU A 1 89 ? -0.289 10.221 3.123 1.00 92.12 89 LEU A CA 1
ATOM 708 C C . LEU A 1 89 ? 1.108 9.620 3.301 1.00 92.12 89 LEU A C 1
ATOM 710 O O . LEU A 1 89 ? 1.974 9.823 2.450 1.00 92.12 89 LEU A O 1
ATOM 714 N N . PHE A 1 90 ? 1.324 8.847 4.367 1.00 92.06 90 PHE A N 1
ATOM 715 C CA . PHE A 1 90 ? 2.613 8.206 4.620 1.00 92.06 90 PHE A CA 1
ATOM 716 C C . PHE A 1 90 ? 2.980 7.199 3.521 1.00 92.06 90 PHE A C 1
ATOM 718 O O . PHE A 1 90 ? 4.114 7.203 3.031 1.00 92.06 90 PHE A O 1
ATOM 725 N N . TRP A 1 91 ? 2.018 6.373 3.097 1.00 93.75 91 TRP A N 1
ATOM 726 C CA . TRP A 1 91 ? 2.179 5.456 1.970 1.00 93.75 91 TRP A CA 1
ATOM 727 C C . TRP A 1 91 ? 2.511 6.209 0.680 1.00 93.75 91 TRP A C 1
ATOM 729 O O . TRP A 1 91 ? 3.473 5.861 0.001 1.00 93.75 91 TRP A O 1
ATOM 739 N N . SER A 1 92 ? 1.780 7.289 0.387 1.00 91.62 92 SER A N 1
ATOM 740 C CA . SER A 1 92 ? 1.985 8.120 -0.807 1.00 91.62 92 SER A CA 1
ATOM 741 C C . SER A 1 92 ? 3.396 8.682 -0.867 1.00 91.62 92 SER A C 1
ATOM 743 O O . SER A 1 92 ? 4.086 8.507 -1.868 1.00 91.62 92 SER A O 1
ATOM 745 N N . VAL A 1 93 ? 3.848 9.328 0.210 1.00 92.50 93 VAL A N 1
ATOM 746 C CA . VAL A 1 93 ? 5.179 9.941 0.256 1.00 92.50 93 VAL A CA 1
ATOM 747 C C . VAL A 1 93 ? 6.259 8.876 0.096 1.00 92.50 93 VAL A C 1
ATOM 749 O O . VAL A 1 93 ? 7.164 9.049 -0.715 1.00 92.50 93 VAL A O 1
ATOM 752 N N . SER A 1 94 ? 6.145 7.757 0.815 1.00 90.19 94 SER A N 1
ATOM 753 C CA . SER A 1 94 ? 7.138 6.677 0.768 1.00 90.19 94 SER A CA 1
ATOM 754 C C . SER A 1 94 ? 7.217 6.045 -0.624 1.00 90.19 94 SER A C 1
ATOM 756 O O . SER A 1 94 ? 8.300 5.928 -1.196 1.00 90.19 94 SER A O 1
ATOM 758 N N . TYR A 1 95 ? 6.064 5.699 -1.201 1.00 90.38 95 TYR A N 1
ATOM 759 C CA . TYR A 1 95 ? 5.973 5.061 -2.509 1.00 90.38 95 TYR A CA 1
ATOM 760 C C . TYR A 1 95 ? 6.482 5.971 -3.631 1.00 90.38 95 TYR A C 1
ATOM 762 O O . TYR A 1 95 ? 7.350 5.573 -4.411 1.00 90.38 95 TYR A O 1
ATOM 770 N N . TRP A 1 96 ? 5.991 7.214 -3.695 1.00 90.69 96 TRP A N 1
ATOM 771 C CA . TRP A 1 96 ? 6.390 8.161 -4.737 1.00 90.69 96 TRP A CA 1
ATOM 772 C C . TRP A 1 96 ? 7.838 8.622 -4.588 1.00 90.69 96 TRP A C 1
ATOM 774 O O . TRP A 1 96 ? 8.489 8.881 -5.600 1.00 90.69 96 TRP A O 1
ATOM 784 N N . CYS A 1 97 ? 8.380 8.663 -3.369 1.00 89.62 97 CYS A N 1
ATOM 785 C CA . CYS A 1 97 ? 9.807 8.890 -3.149 1.00 89.62 97 CYS A CA 1
ATOM 786 C C . CYS A 1 97 ? 10.644 7.760 -3.773 1.00 89.62 97 CYS A C 1
ATOM 788 O O . CYS A 1 97 ? 11.516 8.028 -4.601 1.00 89.62 97 CYS A O 1
ATOM 790 N N . CYS A 1 98 ? 10.325 6.494 -3.475 1.00 87.62 98 CYS A N 1
ATOM 791 C CA . CYS A 1 98 ? 11.008 5.339 -4.070 1.00 87.62 98 CYS A CA 1
ATOM 792 C C . CYS A 1 98 ? 10.877 5.303 -5.602 1.00 87.62 98 CYS A C 1
ATOM 794 O O . CYS A 1 98 ? 11.858 5.035 -6.304 1.00 87.62 98 CYS A O 1
ATOM 796 N N . TYR A 1 99 ? 9.686 5.606 -6.126 1.00 87.38 99 TYR A N 1
ATOM 797 C CA . TYR A 1 99 ? 9.444 5.712 -7.565 1.00 87.38 99 TYR A CA 1
ATOM 798 C C . TYR A 1 99 ? 10.307 6.810 -8.193 1.00 87.38 99 TYR A C 1
ATOM 800 O O . TYR A 1 99 ? 10.978 6.567 -9.191 1.00 87.38 99 TYR A O 1
ATOM 808 N N . SER A 1 100 ? 10.348 7.998 -7.585 1.00 86.50 100 SER A N 1
ATOM 809 C CA . SER A 1 100 ? 11.105 9.144 -8.104 1.00 86.50 100 SER A CA 1
ATOM 810 C C . SER A 1 100 ? 12.606 8.873 -8.135 1.00 86.50 100 SER A C 1
ATOM 812 O O . SER A 1 100 ? 13.264 9.221 -9.111 1.00 86.50 100 SER A O 1
ATOM 814 N N . ILE A 1 101 ? 13.147 8.203 -7.112 1.00 87.31 101 ILE A N 1
ATOM 815 C CA . ILE A 1 101 ? 14.558 7.786 -7.081 1.00 87.31 101 ILE A CA 1
ATOM 816 C C . ILE A 1 101 ? 14.847 6.796 -8.216 1.00 87.31 101 ILE A C 1
ATOM 818 O O . ILE A 1 101 ? 15.831 6.957 -8.937 1.00 87.31 101 ILE A O 1
ATOM 822 N N . THR A 1 102 ? 13.974 5.804 -8.410 1.00 85.06 102 THR A N 1
ATOM 823 C CA . THR A 1 102 ? 14.111 4.809 -9.488 1.00 85.06 102 THR A CA 1
ATOM 824 C C . THR A 1 102 ? 14.018 5.468 -10.862 1.00 85.06 102 THR A C 1
ATOM 826 O O . THR A 1 102 ? 14.819 5.173 -11.750 1.00 85.06 102 THR A O 1
ATOM 829 N N . LEU A 1 103 ? 13.082 6.402 -11.035 1.00 83.75 103 LEU A N 1
ATOM 830 C CA . LEU A 1 103 ? 12.901 7.157 -12.267 1.00 83.75 103 LEU A CA 1
ATOM 831 C C . LEU A 1 103 ? 14.133 8.016 -12.572 1.00 83.75 103 LEU A C 1
ATOM 833 O O . LEU A 1 103 ? 14.663 7.934 -13.676 1.00 83.75 103 LEU A O 1
ATOM 837 N N . ALA A 1 104 ? 14.618 8.789 -11.596 1.00 82.75 104 ALA A N 1
ATOM 838 C CA . ALA A 1 104 ? 15.807 9.624 -11.743 1.00 82.75 104 ALA A CA 1
ATOM 839 C C . ALA A 1 104 ? 17.045 8.787 -12.095 1.00 82.75 104 ALA A C 1
ATOM 841 O O . ALA A 1 104 ? 17.786 9.139 -13.011 1.00 82.75 104 ALA A O 1
ATOM 842 N N . TYR A 1 105 ? 17.227 7.647 -11.423 1.00 79.88 105 TYR A N 1
ATOM 843 C CA . TYR A 1 105 ? 18.291 6.694 -11.734 1.00 79.88 105 TYR A CA 1
ATOM 844 C C . TYR A 1 105 ? 18.158 6.143 -13.160 1.00 79.88 105 TYR A C 1
ATOM 846 O O . TYR A 1 105 ? 19.133 6.106 -13.903 1.00 79.88 105 TYR A O 1
ATOM 854 N N . THR A 1 106 ? 16.945 5.777 -13.575 1.00 82.00 106 THR A N 1
ATOM 855 C CA . THR A 1 106 ? 16.698 5.224 -14.912 1.00 82.00 106 THR A CA 1
ATOM 856 C C . THR A 1 106 ? 16.984 6.247 -16.012 1.00 82.00 106 THR A C 1
ATOM 858 O O . THR A 1 106 ? 17.692 5.909 -16.950 1.00 82.00 106 THR A O 1
ATOM 861 N N . ILE A 1 107 ? 16.491 7.488 -15.885 1.00 81.31 107 ILE A N 1
ATOM 862 C CA . ILE A 1 107 ? 16.723 8.569 -16.867 1.00 81.31 107 ILE A CA 1
ATOM 863 C C . ILE A 1 107 ? 18.212 8.916 -16.972 1.00 81.31 107 ILE A C 1
ATOM 865 O O . ILE A 1 107 ? 18.699 9.220 -18.056 1.00 81.31 107 ILE A O 1
ATOM 869 N N . TYR A 1 108 ? 18.938 8.895 -15.849 1.00 78.81 108 TYR A N 1
ATOM 870 C CA . TYR A 1 108 ? 20.352 9.264 -15.831 1.00 78.81 108 TYR A CA 1
ATOM 871 C C . TYR A 1 108 ? 21.237 8.267 -16.593 1.00 78.81 108 TYR A C 1
ATOM 873 O O . TYR A 1 108 ? 22.207 8.673 -17.228 1.00 78.81 108 TYR A O 1
ATOM 881 N N . TYR A 1 109 ? 20.919 6.972 -16.520 1.00 73.94 109 TYR A N 1
ATOM 882 C CA . TYR A 1 109 ? 21.760 5.907 -17.074 1.00 73.94 109 TYR A CA 1
ATOM 883 C C . TYR A 1 109 ? 21.239 5.311 -18.396 1.00 73.94 109 TYR A C 1
ATOM 885 O O . TYR A 1 109 ? 22.053 4.795 -19.160 1.00 73.94 109 TYR A O 1
ATOM 893 N N . TRP A 1 110 ? 19.931 5.369 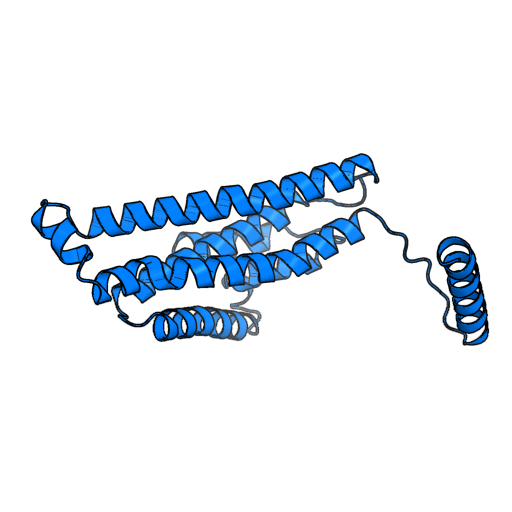-18.687 1.00 76.44 110 TRP A N 1
ATOM 894 C CA . TRP A 1 110 ? 19.321 4.689 -19.841 1.00 76.44 110 TRP A CA 1
ATOM 895 C C . TRP A 1 110 ? 18.248 5.510 -20.558 1.00 76.44 110 TRP A C 1
ATOM 897 O O . TRP A 1 110 ? 17.532 6.310 -19.958 1.00 76.44 110 TRP A O 1
ATOM 907 N N . ASP A 1 1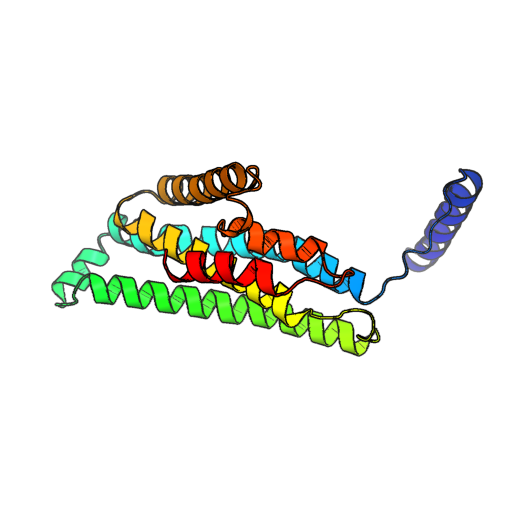11 ? 18.091 5.234 -21.854 1.00 69.12 111 ASP A N 1
ATOM 908 C CA . ASP A 1 111 ? 16.988 5.760 -22.657 1.00 69.12 111 ASP A CA 1
ATOM 909 C C . ASP A 1 111 ? 15.662 5.054 -22.301 1.00 69.12 111 ASP A C 1
ATOM 911 O O . ASP A 1 111 ? 15.602 3.829 -22.156 1.00 69.12 111 ASP A O 1
ATOM 915 N N . GLN A 1 112 ? 14.589 5.833 -22.136 1.00 64.62 112 GLN A N 1
ATOM 916 C CA . GLN A 1 112 ? 13.268 5.342 -21.717 1.00 64.62 112 GLN A CA 1
ATOM 917 C C . GLN A 1 112 ? 12.376 4.892 -22.877 1.00 64.62 112 GLN A C 1
ATOM 919 O O . GLN A 1 112 ? 11.269 4.411 -22.637 1.00 64.62 112 GLN A O 1
ATOM 924 N N . SER A 1 113 ? 12.853 4.989 -24.119 1.00 61.41 113 SER A N 1
ATOM 925 C CA . SER A 1 113 ? 12.121 4.587 -25.330 1.00 61.41 113 SER A CA 1
ATOM 926 C C . SER A 1 113 ? 11.631 3.127 -25.329 1.00 61.41 113 SER A C 1
ATOM 928 O O . SER A 1 113 ? 10.690 2.793 -26.043 1.00 61.41 113 SER A O 1
ATOM 930 N N . ILE A 1 114 ? 12.222 2.268 -24.493 1.00 60.09 114 ILE A N 1
ATOM 931 C CA . ILE A 1 114 ? 11.900 0.837 -24.369 1.00 60.09 114 ILE A CA 1
ATOM 932 C C . ILE A 1 114 ? 10.666 0.589 -23.471 1.00 60.09 114 ILE A C 1
ATOM 934 O O . ILE A 1 114 ? 10.091 -0.499 -23.499 1.00 60.09 114 ILE A O 1
ATOM 938 N N . ILE A 1 115 ? 10.237 1.567 -22.662 1.00 63.25 115 ILE A N 1
ATOM 939 C CA . ILE A 1 115 ? 9.195 1.375 -21.642 1.00 63.25 115 ILE A CA 1
ATOM 940 C C . ILE A 1 115 ? 7.964 2.209 -21.981 1.00 63.25 115 ILE A C 1
ATOM 942 O O . ILE A 1 115 ? 7.949 3.422 -21.794 1.00 63.25 115 ILE A O 1
ATOM 946 N N . SER A 1 116 ? 6.901 1.545 -22.431 1.00 59.94 116 SER A N 1
ATOM 947 C CA . SER A 1 116 ? 5.709 2.220 -22.952 1.00 59.94 116 SER A CA 1
ATOM 948 C C . SER A 1 116 ? 4.935 3.002 -21.879 1.00 59.94 116 SER A C 1
ATOM 950 O O . SER A 1 116 ? 4.601 4.164 -22.095 1.00 59.94 116 SER A O 1
ATOM 952 N N . HIS A 1 117 ? 4.658 2.408 -20.705 1.00 68.00 117 HIS A N 1
ATOM 953 C CA . HIS A 1 117 ? 3.784 3.025 -19.685 1.00 68.00 117 HIS A CA 1
ATOM 954 C C . HIS A 1 117 ? 4.215 2.761 -18.220 1.00 68.00 117 HIS A C 1
ATOM 956 O O . HIS A 1 117 ? 3.460 2.155 -17.453 1.00 68.00 117 HIS A O 1
ATOM 962 N N . PRO A 1 118 ? 5.390 3.246 -17.768 1.00 71.31 118 PRO A N 1
ATOM 963 C CA . PRO A 1 118 ? 5.875 3.001 -16.401 1.00 71.31 118 PRO A CA 1
ATOM 964 C C . PRO A 1 118 ? 4.977 3.628 -15.325 1.00 71.31 118 PRO A C 1
ATOM 966 O O . PRO A 1 118 ? 4.756 3.036 -14.267 1.00 71.31 118 PRO A O 1
ATOM 969 N N . PHE A 1 119 ? 4.402 4.798 -15.619 1.00 74.94 119 PHE A N 1
ATOM 970 C CA . PHE A 1 119 ? 3.535 5.526 -14.694 1.00 74.94 119 PHE A CA 1
ATOM 971 C C . PHE A 1 119 ? 2.228 4.778 -14.400 1.00 74.94 119 PHE A C 1
ATOM 973 O O . PHE A 1 119 ? 1.824 4.693 -13.245 1.00 74.94 119 PHE A O 1
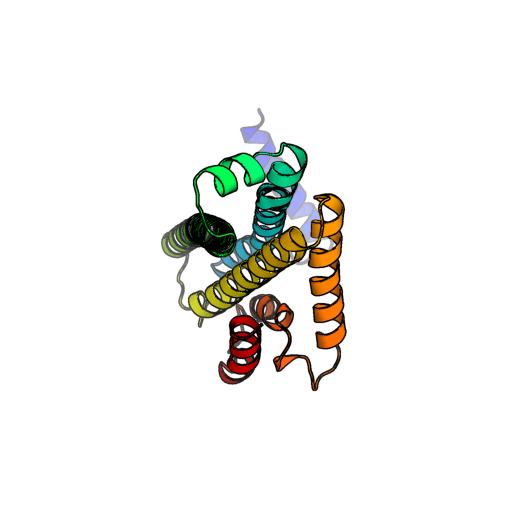ATOM 980 N N . PHE A 1 120 ? 1.589 4.188 -15.417 1.00 74.69 120 PHE A N 1
ATOM 981 C CA . PHE A 1 120 ? 0.326 3.462 -15.246 1.00 74.69 120 PHE A CA 1
ATOM 982 C C . PHE A 1 120 ? 0.501 2.200 -14.391 1.00 74.69 120 PHE A C 1
ATOM 984 O O . PHE A 1 120 ? -0.272 1.958 -13.467 1.00 74.69 120 PHE A O 1
ATOM 991 N N . ILE A 1 121 ? 1.560 1.426 -14.645 1.00 74.00 121 ILE A N 1
ATOM 992 C CA . ILE A 1 121 ? 1.880 0.222 -13.862 1.00 74.00 121 ILE A CA 1
ATOM 993 C C . ILE A 1 121 ? 2.187 0.608 -12.405 1.00 74.00 121 ILE A C 1
ATOM 995 O O . ILE A 1 121 ? 1.679 -0.005 -11.464 1.00 74.00 121 ILE A O 1
ATOM 999 N N . SER A 1 122 ? 2.955 1.681 -12.199 1.00 80.62 122 SER A N 1
ATOM 1000 C CA . SER A 1 122 ? 3.255 2.178 -10.853 1.00 80.62 122 SER A CA 1
ATOM 1001 C C . SER A 1 122 ? 2.024 2.727 -10.131 1.00 80.62 122 SER A C 1
ATOM 1003 O O . SER A 1 122 ? 1.898 2.546 -8.921 1.00 80.62 122 SER A O 1
ATOM 1005 N N . PHE A 1 123 ? 1.093 3.354 -10.841 1.00 82.38 123 PHE A N 1
ATOM 1006 C CA . PHE A 1 123 ? -0.160 3.843 -10.268 1.00 82.38 123 PHE A CA 1
ATOM 1007 C C . PHE A 1 123 ? -1.056 2.693 -9.791 1.00 82.38 123 PHE A C 1
ATOM 1009 O O . PHE A 1 123 ? -1.572 2.711 -8.676 1.00 82.38 123 PHE A O 1
ATOM 1016 N N . THR A 1 124 ? -1.165 1.648 -10.602 1.00 78.88 124 THR A N 1
ATOM 1017 C CA . THR A 1 124 ? -1.899 0.416 -10.307 1.00 78.88 124 THR A CA 1
ATOM 1018 C C . THR A 1 124 ? -1.403 -0.261 -9.014 1.00 78.88 124 THR A C 1
ATOM 1020 O O . THR A 1 124 ? -2.199 -0.617 -8.142 1.00 78.88 124 THR A O 1
ATOM 1023 N N . TYR A 1 125 ? -0.082 -0.351 -8.821 1.00 82.69 125 TYR A N 1
ATOM 1024 C CA . TYR A 1 125 ? 0.521 -0.852 -7.576 1.00 82.69 125 TYR A CA 1
ATOM 1025 C C . TYR A 1 125 ? 0.272 0.052 -6.365 1.00 82.69 125 TYR A C 1
ATOM 1027 O O . TYR A 1 125 ? 0.014 -0.436 -5.262 1.00 82.69 125 TYR A O 1
ATOM 1035 N N . TYR A 1 126 ? 0.342 1.369 -6.559 1.00 87.06 126 TYR A N 1
ATOM 1036 C CA . TYR A 1 126 ? 0.044 2.337 -5.508 1.00 87.06 126 TYR A CA 1
ATOM 1037 C C . TYR A 1 126 ? -1.393 2.167 -4.989 1.00 87.06 126 TYR A C 1
ATOM 1039 O O . TYR A 1 126 ? -1.598 2.100 -3.774 1.00 87.06 126 TYR A O 1
ATOM 1047 N N . PHE A 1 127 ? -2.359 2.010 -5.902 1.00 84.75 127 PHE A N 1
ATOM 1048 C CA . PHE A 1 127 ? -3.767 1.767 -5.574 1.00 84.75 127 PHE A CA 1
ATOM 1049 C C . PHE A 1 127 ? -3.975 0.478 -4.788 1.00 84.75 127 PHE A C 1
ATOM 1051 O O . PHE A 1 127 ? -4.701 0.484 -3.794 1.00 84.75 127 PHE A O 1
ATOM 1058 N N . PHE A 1 128 ? -3.292 -0.601 -5.171 1.00 84.88 128 PHE A N 1
ATOM 1059 C CA . PHE A 1 128 ? -3.336 -1.850 -4.416 1.00 84.88 128 PHE A CA 1
ATOM 1060 C C . PHE A 1 128 ? -2.872 -1.667 -2.958 1.00 84.88 128 PHE A C 1
ATOM 1062 O O . PHE A 1 128 ? -3.494 -2.195 -2.034 1.00 84.88 128 PHE A O 1
ATOM 1069 N N . GLY A 1 129 ? -1.827 -0.863 -2.727 1.00 87.50 129 GLY A N 1
ATOM 1070 C CA . GLY A 1 129 ? -1.373 -0.519 -1.375 1.00 87.50 129 GLY A CA 1
ATOM 1071 C C . GLY A 1 129 ? -2.411 0.271 -0.567 1.00 87.50 129 GLY A C 1
ATOM 1072 O O . GLY A 1 129 ? -2.667 -0.056 0.594 1.00 87.50 129 GLY A O 1
ATOM 1073 N N . CYS A 1 130 ? -3.065 1.260 -1.185 1.00 89.50 130 CYS A N 1
ATOM 1074 C CA . CYS A 1 130 ? -4.148 2.036 -0.563 1.00 89.50 130 CYS A CA 1
ATOM 1075 C C . CYS A 1 130 ? -5.357 1.163 -0.194 1.00 89.50 130 CYS A C 1
ATOM 1077 O O . CYS A 1 130 ? -5.923 1.304 0.896 1.00 89.50 130 CYS A O 1
ATOM 1079 N N . TRP A 1 131 ? -5.732 0.248 -1.089 1.00 89.00 131 TRP A N 1
ATOM 1080 C CA . TRP A 1 131 ? -6.799 -0.725 -0.873 1.00 89.00 131 TRP A CA 1
ATOM 1081 C C . TRP A 1 131 ? -6.487 -1.618 0.334 1.00 89.00 131 TRP A C 1
ATOM 1083 O O . TRP A 1 131 ? -7.273 -1.684 1.280 1.00 89.00 131 TRP A O 1
ATOM 1093 N N . LEU A 1 132 ? -5.288 -2.211 0.382 1.00 87.69 132 LEU A N 1
ATOM 1094 C CA . LEU A 1 132 ? -4.888 -3.061 1.506 1.00 87.69 132 LEU A CA 1
ATOM 1095 C C . LEU A 1 132 ? -4.845 -2.325 2.842 1.00 87.69 132 LEU A C 1
ATOM 1097 O O . LEU A 1 132 ? -5.281 -2.861 3.863 1.00 87.69 132 LEU A O 1
ATOM 1101 N N . TYR A 1 133 ? -4.336 -1.096 2.844 1.00 89.69 133 TYR A N 1
ATOM 1102 C CA . TYR A 1 133 ? -4.306 -0.277 4.048 1.00 89.69 133 TYR A CA 1
ATOM 1103 C C . TYR A 1 133 ? -5.714 0.012 4.585 1.00 89.69 133 TYR A C 1
ATOM 1105 O O . TYR A 1 133 ? -5.954 -0.066 5.792 1.00 89.69 133 TYR A O 1
ATOM 1113 N N . SER A 1 134 ? -6.660 0.284 3.685 1.00 88.50 134 SER A N 1
ATOM 1114 C CA . SER A 1 134 ? -8.064 0.504 4.039 1.00 88.50 134 SER A CA 1
ATOM 1115 C C . SER A 1 134 ? -8.678 -0.743 4.683 1.00 88.50 134 SER A C 1
ATOM 1117 O O . SER A 1 134 ? -9.339 -0.627 5.717 1.00 88.50 134 SER A O 1
ATOM 1119 N N . PHE A 1 135 ? -8.365 -1.938 4.168 1.00 86.06 135 PHE A N 1
ATOM 1120 C CA . PHE A 1 135 ? -8.772 -3.208 4.780 1.00 86.06 135 PHE A CA 1
ATOM 1121 C C . PHE A 1 135 ? -8.148 -3.449 6.156 1.00 86.06 135 PHE A C 1
ATOM 1123 O O . PHE A 1 135 ? -8.844 -3.910 7.060 1.00 86.06 135 PHE A O 1
ATOM 1130 N N . ILE A 1 136 ? -6.869 -3.113 6.357 1.00 87.75 136 ILE A N 1
ATOM 1131 C CA . ILE A 1 136 ? -6.248 -3.187 7.689 1.00 87.75 136 ILE A CA 1
ATOM 1132 C C . ILE A 1 136 ? -7.008 -2.312 8.675 1.00 87.75 136 ILE A C 1
ATOM 1134 O O . ILE A 1 136 ? -7.421 -2.799 9.725 1.00 87.75 136 ILE A O 1
ATOM 1138 N N . LEU A 1 137 ? -7.231 -1.044 8.329 1.00 87.00 137 LEU A N 1
ATOM 1139 C CA . LEU A 1 137 ? -7.911 -0.101 9.209 1.00 87.00 137 LEU A CA 1
ATOM 1140 C C . LEU A 1 137 ? -9.355 -0.550 9.505 1.00 87.00 137 LEU A C 1
ATOM 1142 O O . LEU A 1 137 ? -9.808 -0.450 10.646 1.00 87.00 137 LEU A O 1
ATOM 1146 N N . PHE A 1 138 ? -10.051 -1.093 8.500 1.00 86.88 138 PHE A N 1
ATOM 1147 C CA . PHE A 1 138 ? -11.378 -1.690 8.647 1.00 86.88 138 PHE A CA 1
ATOM 1148 C C . PHE A 1 138 ? -11.364 -2.870 9.626 1.00 86.88 138 PHE A C 1
ATOM 1150 O O . PHE A 1 138 ? -12.135 -2.881 10.585 1.00 86.88 138 PHE A O 1
ATOM 1157 N N . TYR A 1 139 ? -10.454 -3.833 9.459 1.00 87.06 139 TYR A N 1
ATOM 1158 C CA . TYR A 1 139 ? -10.344 -4.970 10.375 1.00 87.06 139 TYR A CA 1
ATOM 1159 C C . TYR A 1 139 ? -9.923 -4.557 11.784 1.00 87.06 139 TYR A C 1
ATOM 1161 O O . TYR A 1 139 ? -10.441 -5.111 12.754 1.00 87.06 139 TYR A O 1
ATOM 1169 N N . SER A 1 140 ? -9.060 -3.550 11.927 1.00 85.31 140 SER A N 1
ATOM 1170 C CA . SER A 1 140 ? -8.692 -2.996 13.234 1.00 85.31 140 SER A CA 1
ATOM 1171 C C . SER A 1 140 ? -9.855 -2.329 13.972 1.00 85.31 140 SER A C 1
ATOM 1173 O O . SER A 1 140 ? -9.738 -2.094 15.171 1.00 85.31 140 SER A O 1
ATOM 1175 N N . ALA A 1 141 ? -10.966 -2.010 13.297 1.00 83.12 141 ALA A N 1
ATOM 1176 C CA . ALA A 1 141 ? -12.166 -1.503 13.960 1.00 83.12 141 ALA A CA 1
ATOM 1177 C C . ALA A 1 141 ? -12.963 -2.611 14.676 1.00 83.12 141 ALA A C 1
ATOM 1179 O O . ALA A 1 141 ? -13.660 -2.325 15.649 1.00 83.12 141 ALA A O 1
ATOM 1180 N N . PHE A 1 142 ? -12.858 -3.863 14.210 1.00 81.94 142 PHE A N 1
ATOM 1181 C CA . PHE A 1 142 ? -13.577 -5.017 14.768 1.00 81.94 142 PHE A CA 1
ATOM 1182 C C . PHE A 1 142 ? -12.691 -5.919 15.631 1.00 81.94 142 PHE A C 1
ATOM 1184 O O . PHE A 1 142 ? -13.178 -6.560 16.561 1.00 81.94 142 PHE A O 1
ATOM 1191 N N . LEU A 1 143 ? -11.396 -5.984 15.327 1.00 84.31 143 LEU A N 1
ATOM 1192 C CA . LEU A 1 143 ? -10.430 -6.849 15.994 1.00 84.31 143 LEU A CA 1
ATOM 1193 C C . LEU A 1 143 ? -9.556 -6.027 16.942 1.00 84.31 143 LEU A C 1
ATOM 1195 O O . LEU A 1 143 ? -9.066 -4.964 16.583 1.00 84.31 143 LEU A O 1
ATOM 1199 N N . SER A 1 144 ? -9.312 -6.551 18.143 1.00 77.31 144 SER A N 1
ATOM 1200 C CA . SER A 1 144 ? -8.499 -5.906 19.188 1.00 77.31 144 SER A CA 1
ATOM 1201 C C . SER A 1 144 ? -7.036 -6.375 19.226 1.00 77.31 144 SER A C 1
ATOM 1203 O O . SER A 1 144 ? -6.241 -5.869 20.019 1.00 77.31 144 SER A O 1
ATOM 1205 N N . SER A 1 145 ? -6.661 -7.333 18.370 1.00 85.31 145 SER A N 1
ATOM 1206 C CA . SER A 1 145 ? -5.317 -7.918 18.298 1.00 85.31 145 SER A CA 1
ATOM 1207 C C . SER A 1 145 ? -4.635 -7.603 16.967 1.00 85.31 145 SER A C 1
ATOM 1209 O O . SER A 1 145 ? -5.197 -7.875 15.907 1.00 85.31 145 SER A O 1
ATOM 1211 N N . ASN A 1 146 ? -3.392 -7.106 17.021 1.00 84.25 146 ASN A N 1
ATOM 1212 C CA . ASN A 1 146 ? -2.577 -6.785 15.838 1.00 84.25 146 ASN A CA 1
ATOM 1213 C C . ASN A 1 146 ? -2.410 -8.002 14.917 1.00 84.25 146 ASN A C 1
ATOM 1215 O O . ASN A 1 146 ? -2.579 -7.902 13.704 1.00 84.25 146 ASN A O 1
ATOM 1219 N N . TYR A 1 147 ? -2.123 -9.170 15.502 1.00 85.56 147 TYR A N 1
ATOM 1220 C CA . TYR A 1 147 ? -1.934 -10.411 14.752 1.00 85.56 147 TYR A CA 1
ATOM 1221 C C . TYR A 1 147 ? -3.212 -10.835 14.026 1.00 85.56 147 TYR A C 1
ATOM 1223 O O . TYR A 1 147 ? -3.149 -11.277 12.885 1.00 85.56 147 TYR A O 1
ATOM 1231 N N . ALA A 1 148 ? -4.378 -10.652 14.655 1.00 87.12 148 ALA A N 1
ATOM 1232 C CA . ALA A 1 148 ? -5.659 -10.984 14.037 1.00 87.12 148 ALA A CA 1
ATOM 1233 C C . ALA A 1 148 ? -5.966 -10.068 12.840 1.00 87.12 148 ALA A C 1
ATOM 1235 O O . ALA A 1 148 ? -6.424 -10.549 11.809 1.00 87.12 148 ALA A O 1
ATOM 1236 N N . VAL A 1 149 ? -5.660 -8.770 12.946 1.00 87.62 149 VAL A N 1
ATOM 1237 C CA . VAL A 1 149 ? -5.812 -7.800 11.845 1.00 87.62 149 VAL A CA 1
ATOM 1238 C C . VAL A 1 149 ? -4.903 -8.152 10.665 1.00 87.62 149 VAL A C 1
ATOM 1240 O O . VAL A 1 149 ? -5.342 -8.142 9.513 1.00 87.62 149 VAL A O 1
ATOM 1243 N N . LEU A 1 150 ? -3.641 -8.492 10.940 1.00 88.00 150 LEU A N 1
ATOM 1244 C CA . LEU A 1 150 ? -2.684 -8.906 9.911 1.00 88.00 150 LEU A CA 1
ATOM 1245 C C . LEU A 1 150 ? -3.100 -10.214 9.232 1.00 88.00 150 LEU A C 1
ATOM 1247 O O . LEU A 1 150 ? -3.025 -10.316 8.013 1.00 88.00 150 LEU A O 1
ATOM 1251 N N . LEU A 1 151 ? -3.587 -11.196 9.994 1.00 89.81 151 LEU A N 1
ATOM 1252 C CA . LEU A 1 151 ? -4.088 -12.449 9.426 1.00 89.81 151 LEU A CA 1
ATOM 1253 C C . LEU A 1 151 ? -5.357 -12.238 8.595 1.00 89.81 151 LEU A C 1
ATOM 1255 O O . LEU A 1 151 ? -5.474 -12.826 7.525 1.00 89.81 151 LEU A O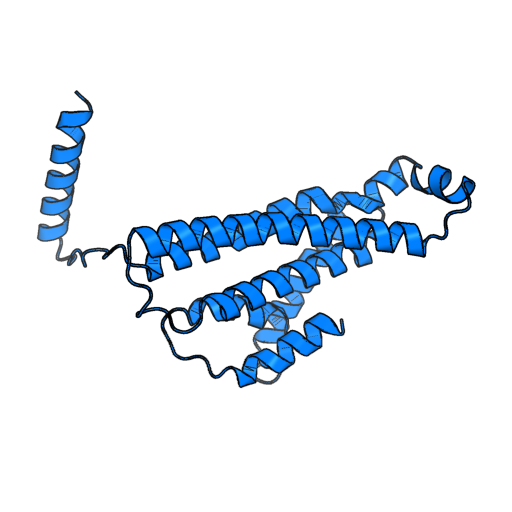 1
ATOM 1259 N N . ALA A 1 152 ? -6.282 -11.385 9.042 1.00 88.94 152 ALA A N 1
ATOM 1260 C CA . ALA A 1 152 ? -7.500 -11.076 8.295 1.00 88.94 152 ALA A CA 1
ATOM 1261 C C . ALA A 1 152 ? -7.187 -10.369 6.966 1.00 88.94 152 ALA A C 1
ATOM 1263 O O . ALA A 1 152 ? -7.680 -10.782 5.919 1.00 88.94 152 ALA A O 1
ATOM 1264 N N . SER A 1 153 ? -6.314 -9.357 6.991 1.00 88.25 153 SER A N 1
ATOM 1265 C CA . SER A 1 153 ? -5.870 -8.643 5.783 1.00 88.25 153 SER A CA 1
ATOM 1266 C C . SER A 1 153 ? -4.991 -9.498 4.861 1.00 88.25 153 SER A C 1
ATOM 1268 O O . SER A 1 153 ? -5.133 -9.440 3.645 1.00 88.25 153 SER A O 1
ATOM 1270 N N . GLY A 1 154 ? -4.122 -10.357 5.397 1.00 86.25 154 GLY A N 1
ATOM 1271 C CA . GLY A 1 154 ? -3.405 -11.349 4.590 1.00 86.25 154 GLY A CA 1
ATOM 1272 C C . GLY A 1 154 ? -4.359 -12.370 3.960 1.00 86.25 154 GLY A C 1
ATOM 1273 O O . GLY A 1 154 ? -4.228 -12.713 2.786 1.00 86.25 154 GLY A O 1
ATOM 1274 N N . GLY A 1 155 ? -5.372 -12.799 4.714 1.00 87.06 155 GLY A N 1
ATOM 1275 C CA . GLY A 1 155 ? -6.435 -13.682 4.246 1.00 87.06 155 GLY A CA 1
ATOM 1276 C C . GLY A 1 155 ? -7.227 -13.089 3.083 1.00 87.06 155 GLY A C 1
ATOM 1277 O O . GLY A 1 155 ? -7.477 -13.797 2.110 1.00 87.06 155 GLY A O 1
ATOM 1278 N N . THR A 1 156 ? -7.561 -11.793 3.109 1.00 86.50 156 THR A N 1
ATOM 1279 C CA . THR A 1 156 ? -8.238 -11.149 1.969 1.00 86.50 156 THR A CA 1
ATOM 1280 C C . THR A 1 156 ? -7.370 -11.099 0.719 1.00 86.50 156 THR A C 1
ATOM 1282 O O . THR A 1 156 ? -7.896 -11.272 -0.380 1.00 86.50 156 THR A O 1
ATOM 1285 N N . VAL A 1 157 ? -6.049 -10.941 0.849 1.00 85.50 157 VAL A N 1
ATOM 1286 C CA . VAL A 1 157 ? -5.120 -11.039 -0.293 1.00 85.50 157 VAL A CA 1
ATOM 1287 C C . VAL A 1 157 ? -5.107 -12.452 -0.874 1.00 85.50 157 VAL A C 1
ATOM 1289 O O . VAL A 1 157 ? -5.150 -12.620 -2.088 1.00 85.50 157 VAL A O 1
ATOM 1292 N N . ILE A 1 158 ? -5.089 -13.482 -0.027 1.00 85.31 158 ILE A N 1
ATOM 1293 C CA . ILE A 1 158 ? -5.100 -14.879 -0.486 1.00 85.31 158 ILE A CA 1
ATOM 1294 C C . ILE A 1 158 ? -6.431 -15.216 -1.169 1.00 85.31 158 ILE A C 1
ATOM 1296 O O . ILE A 1 158 ? -6.440 -15.836 -2.230 1.00 85.31 158 ILE A O 1
ATOM 1300 N N . LEU A 1 159 ? -7.555 -14.782 -0.593 1.00 84.31 159 LEU A N 1
ATOM 1301 C CA . LEU A 1 159 ? -8.885 -14.986 -1.169 1.00 84.31 159 LEU A CA 1
ATOM 1302 C C . LEU A 1 159 ? -9.048 -14.256 -2.501 1.00 84.31 159 LEU A C 1
ATOM 1304 O O . LEU A 1 159 ? -9.568 -14.835 -3.452 1.00 84.31 159 LEU A O 1
ATOM 1308 N N . SER A 1 160 ? -8.580 -13.010 -2.583 1.00 82.31 160 SER A N 1
ATOM 1309 C CA . SER A 1 160 ? -8.578 -12.256 -3.837 1.00 82.31 160 SER A CA 1
ATOM 1310 C C . SER A 1 160 ? -7.694 -12.950 -4.875 1.00 82.31 160 SER A C 1
ATOM 1312 O O . SER A 1 160 ? -8.182 -13.270 -5.955 1.00 82.31 160 SER A O 1
ATOM 1314 N N . TYR A 1 161 ? -6.465 -13.335 -4.529 1.00 79.81 161 TYR A N 1
ATOM 1315 C CA . TYR A 1 161 ? -5.601 -14.101 -5.429 1.00 79.81 161 TYR A CA 1
ATOM 1316 C C . TYR A 1 161 ? -6.271 -15.390 -5.937 1.00 79.81 161 TYR A C 1
ATOM 1318 O O . TYR A 1 161 ? -6.260 -15.653 -7.138 1.00 79.81 161 TYR A O 1
ATOM 1326 N N . GLY A 1 162 ? -6.921 -16.153 -5.051 1.00 79.31 162 GLY A N 1
ATOM 1327 C CA . GLY A 1 162 ? -7.676 -17.353 -5.418 1.00 79.31 162 GLY A CA 1
ATOM 1328 C C . GLY A 1 162 ? -8.860 -17.066 -6.347 1.00 79.31 162 GLY A C 1
ATOM 1329 O O . GLY A 1 162 ? -9.064 -17.791 -7.318 1.00 79.31 162 GLY A O 1
ATOM 1330 N N . ALA A 1 163 ? -9.605 -15.985 -6.107 1.00 77.88 163 ALA A N 1
ATOM 1331 C CA . ALA A 1 163 ? -10.677 -15.542 -6.998 1.00 77.88 163 ALA A CA 1
ATOM 1332 C C . ALA A 1 163 ? -10.144 -15.127 -8.383 1.00 77.88 163 ALA A C 1
ATOM 1334 O O . ALA A 1 163 ? -10.797 -15.372 -9.395 1.00 77.88 163 ALA A O 1
ATOM 1335 N N . GLY A 1 164 ? -8.932 -14.568 -8.437 1.00 72.00 164 GLY A N 1
ATOM 1336 C CA . GLY A 1 164 ? -8.263 -14.163 -9.673 1.00 72.00 164 GLY A CA 1
ATOM 1337 C C . GLY A 1 164 ? -7.819 -15.321 -10.575 1.00 72.00 164 GLY A C 1
ATOM 1338 O O . GLY A 1 164 ? -7.524 -15.090 -11.743 1.00 72.00 164 GLY A O 1
ATOM 1339 N N . LEU A 1 165 ? -7.808 -16.565 -10.079 1.00 76.06 165 LEU A N 1
ATOM 1340 C CA . LEU A 1 165 ? -7.525 -17.754 -10.896 1.00 76.06 165 LEU A CA 1
ATOM 1341 C C . LEU A 1 165 ? -8.680 -18.102 -11.849 1.00 76.06 165 LEU A C 1
ATOM 1343 O O . LEU A 1 165 ? -8.477 -18.800 -12.843 1.00 76.06 165 LEU A O 1
ATOM 1347 N N . PHE A 1 166 ? -9.891 -17.614 -11.571 1.00 76.50 166 PHE A N 1
ATOM 1348 C CA . PHE A 1 166 ? -11.037 -17.787 -12.454 1.00 76.50 166 PHE A CA 1
ATOM 1349 C C . PHE A 1 166 ? -11.043 -16.681 -13.511 1.00 76.50 166 PHE A C 1
ATOM 1351 O O . PHE A 1 166 ? -11.215 -15.507 -13.190 1.00 76.50 166 PHE A O 1
ATOM 1358 N N . SER A 1 167 ? -10.924 -17.054 -14.788 1.00 61.44 167 SER A N 1
ATOM 1359 C CA . SER A 1 167 ? -10.810 -16.114 -15.918 1.00 61.44 167 SER A CA 1
ATOM 1360 C C . SER A 1 167 ? -11.929 -15.069 -16.001 1.00 61.44 167 SER A C 1
ATOM 1362 O O . SER A 1 167 ? -11.685 -13.962 -16.455 1.00 61.44 167 SER A O 1
ATOM 1364 N N . LYS A 1 168 ? -13.140 -15.382 -15.521 1.00 64.50 168 LYS A N 1
ATOM 1365 C CA . LYS A 1 168 ? -14.277 -14.441 -15.484 1.00 64.50 168 LYS A CA 1
ATOM 1366 C C . LYS A 1 168 ? -14.211 -13.402 -14.361 1.00 64.50 168 LYS A C 1
ATOM 1368 O O . LYS A 1 168 ? -14.912 -12.402 -14.432 1.00 64.50 168 LYS A O 1
ATOM 1373 N N . VAL A 1 169 ? -13.455 -13.675 -13.299 1.00 62.22 169 VAL A N 1
ATOM 1374 C CA . VAL A 1 169 ? -13.385 -12.822 -12.100 1.00 62.22 169 VAL A CA 1
ATOM 1375 C C . VAL A 1 169 ? -12.050 -12.088 -12.035 1.00 62.22 169 VAL A C 1
ATOM 1377 O O . VAL A 1 169 ? -11.986 -11.031 -11.420 1.00 62.22 169 VAL A O 1
ATOM 1380 N N . ALA A 1 170 ? -11.018 -12.594 -12.720 1.00 60.97 170 ALA A N 1
ATOM 1381 C CA . ALA A 1 170 ? -9.669 -12.036 -12.767 1.00 60.97 170 ALA A CA 1
ATOM 1382 C C . ALA A 1 170 ? -9.635 -10.511 -12.971 1.00 60.97 170 ALA A C 1
ATOM 1384 O O . ALA A 1 170 ? -8.951 -9.829 -12.215 1.00 60.97 170 ALA A O 1
ATOM 1385 N N . GLU A 1 171 ? -10.428 -9.972 -13.900 1.00 65.12 171 GLU A N 1
ATOM 1386 C CA . GLU A 1 171 ? -10.481 -8.531 -14.211 1.00 65.12 171 GLU A CA 1
ATOM 1387 C C . GLU A 1 171 ? -11.069 -7.661 -13.086 1.00 65.12 171 GLU A C 1
ATOM 1389 O O . GLU A 1 171 ? -10.821 -6.459 -13.038 1.00 65.12 171 GLU A O 1
ATOM 1394 N N . TYR A 1 172 ? -11.808 -8.248 -12.142 1.00 61.75 172 TYR A N 1
ATOM 1395 C CA . TYR A 1 172 ? -12.442 -7.528 -11.031 1.00 61.75 172 TYR A CA 1
ATOM 1396 C C . TYR A 1 172 ? -11.635 -7.583 -9.736 1.00 61.75 172 TYR A C 1
ATOM 1398 O O . TYR A 1 172 ? -11.952 -6.879 -8.777 1.00 61.75 172 TYR A O 1
ATOM 1406 N N . VAL A 1 173 ? -10.606 -8.429 -9.665 1.00 69.62 173 VAL A N 1
ATOM 1407 C CA . VAL A 1 173 ? -9.884 -8.643 -8.415 1.00 69.62 173 VAL A CA 1
ATOM 1408 C C . VAL A 1 173 ? -8.756 -7.617 -8.245 1.00 69.62 173 VAL A C 1
ATOM 1410 O O . VAL A 1 173 ? -7.942 -7.462 -9.155 1.00 69.62 173 VAL A O 1
ATOM 1413 N N . PRO A 1 174 ? -8.598 -6.992 -7.062 1.00 67.69 174 PRO A N 1
ATOM 1414 C CA . PRO A 1 174 ? -7.496 -6.068 -6.765 1.00 67.69 174 PRO A CA 1
ATOM 1415 C C . PRO A 1 174 ? -6.090 -6.662 -6.955 1.00 67.69 174 PRO A C 1
ATOM 1417 O O . PRO A 1 174 ? -5.144 -5.944 -7.257 1.00 67.69 174 PRO A O 1
ATOM 1420 N N . THR A 1 175 ? -5.915 -7.980 -6.823 1.00 72.25 175 THR A N 1
ATOM 1421 C CA . THR A 1 175 ? -4.626 -8.657 -7.063 1.00 72.25 175 THR A CA 1
ATOM 1422 C C . THR A 1 175 ? -4.236 -8.708 -8.540 1.00 72.25 175 THR A C 1
ATOM 1424 O O . THR A 1 175 ? -3.061 -8.908 -8.853 1.00 72.25 175 THR A O 1
ATOM 1427 N N . TYR A 1 176 ? -5.181 -8.483 -9.457 1.00 67.31 176 TYR A N 1
ATOM 1428 C CA . TYR A 1 176 ? -4.890 -8.323 -10.882 1.00 67.31 176 TYR A CA 1
ATOM 1429 C C . TYR A 1 176 ? -4.038 -7.073 -11.143 1.00 67.31 176 TYR A C 1
ATOM 1431 O O . TYR A 1 176 ? -3.144 -7.107 -11.985 1.00 67.31 176 TYR A O 1
ATOM 1439 N N . LEU A 1 177 ? -4.198 -6.022 -10.325 1.00 65.06 177 LEU A N 1
ATOM 1440 C CA . LEU A 1 177 ? -3.384 -4.802 -10.367 1.00 65.06 177 LEU A CA 1
ATOM 1441 C C . LEU A 1 177 ? -1.882 -5.121 -10.232 1.00 65.06 177 LEU A C 1
ATOM 1443 O O . LEU A 1 177 ? -1.062 -4.630 -11.002 1.00 65.06 177 LEU A O 1
ATOM 1447 N N . ILE A 1 178 ? -1.502 -6.020 -9.322 1.00 69.81 178 ILE A N 1
ATOM 1448 C CA . ILE A 1 178 ? -0.097 -6.429 -9.117 1.00 69.81 178 ILE A CA 1
ATOM 1449 C C . ILE A 1 178 ? 0.457 -7.157 -10.353 1.00 69.81 178 ILE A C 1
ATOM 1451 O O . ILE A 1 178 ? 1.634 -7.040 -10.690 1.00 69.81 178 ILE A O 1
ATOM 1455 N N . SER A 1 179 ? -0.397 -7.878 -11.080 1.00 66.06 179 SER A N 1
ATOM 1456 C CA . SER A 1 179 ? 0.012 -8.640 -12.265 1.00 66.06 179 SER A CA 1
ATOM 1457 C C . SER A 1 179 ? 0.425 -7.744 -13.441 1.00 66.06 179 SER A C 1
ATOM 1459 O O . SER A 1 179 ? 1.102 -8.225 -14.351 1.00 66.06 179 SER A O 1
ATOM 1461 N N . SER A 1 180 ? 0.109 -6.441 -13.390 1.00 59.53 180 SER A N 1
ATOM 1462 C CA . SER A 1 180 ? 0.532 -5.441 -14.383 1.00 59.53 180 SER A CA 1
ATOM 1463 C C . SER A 1 180 ? 2.057 -5.304 -14.513 1.00 59.53 180 SER A C 1
ATOM 1465 O O . SER A 1 180 ? 2.546 -4.976 -15.593 1.00 59.53 180 SER A O 1
ATOM 1467 N N . SER A 1 181 ? 2.832 -5.627 -13.467 1.00 62.66 181 SER A N 1
ATOM 1468 C CA . SER A 1 181 ? 4.306 -5.592 -13.521 1.00 62.66 181 SER A CA 1
ATOM 1469 C C . SER A 1 181 ? 4.900 -6.602 -14.508 1.00 62.66 181 SER A C 1
ATOM 1471 O O . SER A 1 181 ? 5.974 -6.363 -15.054 1.00 62.66 181 SER A O 1
ATOM 1473 N N . ASN A 1 182 ? 4.201 -7.699 -14.812 1.00 64.56 182 ASN A N 1
ATOM 1474 C CA . ASN A 1 182 ? 4.666 -8.682 -15.796 1.00 64.56 182 ASN A CA 1
ATOM 1475 C C . ASN A 1 182 ? 4.613 -8.154 -17.242 1.00 64.56 182 ASN A C 1
ATOM 1477 O O . ASN A 1 182 ? 5.209 -8.751 -18.137 1.00 64.56 182 ASN A O 1
ATOM 1481 N N . TYR A 1 183 ? 3.927 -7.031 -17.474 1.00 60.72 183 TYR A N 1
ATOM 1482 C CA . TYR A 1 183 ? 3.751 -6.417 -18.790 1.00 60.72 183 TYR A CA 1
ATOM 1483 C C . TYR A 1 183 ? 4.658 -5.201 -19.020 1.00 60.72 183 TYR A C 1
ATOM 1485 O O . TYR A 1 183 ? 4.444 -4.446 -19.959 1.00 60.72 183 TYR A O 1
ATOM 1493 N N . LEU A 1 184 ? 5.719 -5.029 -18.224 1.00 58.78 184 LEU A N 1
ATOM 1494 C CA . LEU A 1 184 ? 6.678 -3.919 -18.365 1.00 58.78 184 LEU A CA 1
ATOM 1495 C C . LEU A 1 184 ? 7.302 -3.771 -19.765 1.00 58.78 184 LEU A C 1
ATOM 1497 O O . LEU A 1 184 ? 7.811 -2.702 -20.085 1.00 58.78 184 LEU A O 1
ATOM 1501 N N . THR A 1 185 ? 7.295 -4.832 -20.575 1.00 52.47 185 THR A N 1
ATOM 1502 C CA . THR A 1 185 ? 7.924 -4.890 -21.909 1.00 52.47 185 THR A CA 1
ATOM 1503 C C . THR A 1 185 ? 6.934 -5.218 -23.035 1.00 52.47 185 THR A C 1
ATOM 1505 O O . THR A 1 185 ? 7.354 -5.442 -24.167 1.00 52.47 185 THR A O 1
ATOM 1508 N N . LYS A 1 186 ? 5.629 -5.300 -22.743 1.00 54.84 186 LYS A N 1
ATOM 1509 C CA . LYS A 1 186 ? 4.578 -5.605 -23.729 1.00 54.84 186 LYS A CA 1
ATOM 1510 C C . LYS A 1 186 ? 3.505 -4.521 -23.701 1.00 54.84 186 LYS A C 1
ATOM 1512 O O . LYS A 1 186 ? 3.220 -3.965 -22.647 1.00 54.84 186 LYS A O 1
ATOM 1517 N N . GLU A 1 187 ? 2.896 -4.244 -24.850 1.00 49.28 187 GLU A N 1
ATOM 1518 C CA . GLU A 1 187 ? 1.748 -3.338 -24.913 1.00 49.28 187 GLU A CA 1
ATOM 1519 C C . GLU A 1 187 ? 0.594 -3.889 -24.068 1.00 49.28 187 GLU A C 1
ATOM 1521 O O . GLU A 1 187 ? 0.208 -5.054 -24.190 1.00 49.28 187 GLU A O 1
ATOM 1526 N N . ILE A 1 188 ? 0.072 -3.046 -23.178 1.00 56.25 188 ILE A N 1
ATOM 1527 C CA . ILE A 1 188 ? -1.062 -3.372 -22.318 1.00 56.25 188 ILE A CA 1
ATOM 1528 C C . ILE A 1 188 ? -2.331 -2.851 -23.003 1.00 56.25 188 ILE A C 1
ATOM 1530 O O . ILE A 1 188 ? -2.397 -1.650 -23.280 1.00 56.25 188 ILE A O 1
ATOM 1534 N N . PRO A 1 189 ? -3.374 -3.676 -23.210 1.00 56.53 189 PRO A N 1
ATOM 1535 C CA . PRO A 1 189 ? -4.714 -3.152 -23.436 1.00 56.53 189 PRO A CA 1
ATOM 1536 C C . PRO A 1 189 ? -5.194 -2.494 -22.132 1.00 56.53 189 PRO A C 1
ATOM 1538 O O . PRO A 1 189 ? -5.604 -3.150 -21.178 1.00 56.53 189 PRO A O 1
ATOM 1541 N N . LEU A 1 190 ? -5.076 -1.166 -22.060 1.00 54.31 190 LEU A N 1
ATOM 1542 C CA . LEU A 1 190 ? -5.397 -0.345 -20.880 1.00 54.31 190 LEU A CA 1
ATOM 1543 C C . LEU A 1 190 ? -6.861 -0.490 -20.405 1.00 54.31 190 LEU A C 1
ATOM 1545 O O . LEU A 1 190 ? -7.183 -0.111 -19.279 1.00 54.31 190 LEU A O 1
ATOM 1549 N N . THR A 1 191 ? -7.744 -1.045 -21.239 1.00 54.72 191 THR A N 1
ATOM 1550 C CA . THR A 1 191 ? -9.168 -1.281 -20.958 1.00 54.72 191 THR A CA 1
ATOM 1551 C C . THR A 1 191 ? -9.417 -2.298 -19.845 1.00 54.72 191 THR A C 1
ATOM 1553 O O . THR A 1 191 ? -10.331 -2.087 -19.045 1.00 54.72 191 THR A O 1
ATOM 1556 N N . ASP A 1 192 ? -8.581 -3.329 -19.716 1.00 61.31 192 ASP A N 1
ATOM 1557 C CA . ASP A 1 192 ? -8.872 -4.485 -18.848 1.00 61.31 192 ASP A CA 1
ATOM 1558 C C . ASP A 1 192 ? -8.634 -4.176 -17.356 1.00 61.31 192 ASP A C 1
ATOM 1560 O O . ASP A 1 192 ? -9.205 -4.801 -16.467 1.00 61.31 192 ASP A O 1
ATOM 1564 N N . TYR A 1 193 ? -7.843 -3.142 -17.051 1.00 58.28 193 TYR A N 1
ATOM 1565 C CA . TYR A 1 193 ? -7.512 -2.746 -15.674 1.00 58.28 193 TYR A CA 1
ATOM 1566 C C . TYR A 1 193 ? -8.502 -1.749 -15.058 1.00 58.28 193 TYR A C 1
ATOM 1568 O O . TYR A 1 193 ? -8.504 -1.547 -13.842 1.00 58.28 193 TYR A O 1
ATOM 1576 N N . THR A 1 194 ? -9.360 -1.126 -15.872 1.00 62.91 194 THR A N 1
ATOM 1577 C CA . THR A 1 194 ? -10.335 -0.126 -15.398 1.00 62.91 194 THR A CA 1
ATOM 1578 C C . THR A 1 194 ? -11.363 -0.726 -14.438 1.00 62.91 194 THR A C 1
ATOM 1580 O O . THR A 1 194 ? -11.763 -0.070 -13.476 1.00 62.91 194 THR A O 1
ATOM 1583 N N . GLN A 1 195 ? -11.736 -1.991 -14.650 1.00 64.69 195 GLN A N 1
ATOM 1584 C CA . GLN A 1 195 ? -12.700 -2.707 -13.816 1.00 64.69 195 GLN A CA 1
ATOM 1585 C C . GLN A 1 195 ? -12.119 -3.036 -12.435 1.00 64.69 195 GLN A C 1
ATOM 1587 O O . GLN A 1 195 ? -12.756 -2.752 -11.423 1.00 64.69 195 GLN A O 1
ATOM 1592 N N . SER A 1 196 ? -10.881 -3.535 -12.379 1.00 61.62 196 SER A N 1
ATOM 1593 C CA . SER A 1 196 ? -10.174 -3.802 -11.119 1.00 61.62 196 SER A CA 1
ATOM 1594 C C . SER A 1 196 ? -9.952 -2.517 -10.308 1.00 61.62 196 SER A C 1
ATOM 1596 O O . SER A 1 196 ? -10.209 -2.487 -9.105 1.00 61.62 196 SER A O 1
ATOM 1598 N N . LEU A 1 197 ? -9.577 -1.414 -10.973 1.00 65.94 197 LEU A N 1
ATOM 1599 C CA . LEU A 1 197 ? -9.453 -0.096 -10.338 1.00 65.94 197 LEU A CA 1
ATOM 1600 C C . LEU A 1 197 ? -10.790 0.403 -9.769 1.00 65.94 197 LEU A C 1
ATOM 1602 O O . LEU A 1 197 ? -10.823 0.919 -8.652 1.00 65.94 197 LEU A O 1
ATOM 1606 N N . ALA A 1 198 ? -11.891 0.237 -10.506 1.00 66.00 198 ALA A N 1
ATOM 1607 C CA . ALA A 1 198 ? -13.219 0.627 -10.038 1.00 66.00 198 ALA A CA 1
ATOM 1608 C C . ALA A 1 198 ? -13.646 -0.180 -8.802 1.00 66.00 198 ALA A C 1
ATOM 1610 O O . ALA A 1 198 ? -14.124 0.404 -7.830 1.00 66.00 198 ALA A O 1
ATOM 1611 N N . VAL A 1 199 ? -13.415 -1.497 -8.801 1.00 70.75 199 VAL A N 1
ATOM 1612 C CA . VAL A 1 199 ? -13.724 -2.354 -7.647 1.00 70.75 199 VAL A CA 1
ATOM 1613 C C . VAL A 1 199 ? -12.898 -1.945 -6.432 1.00 70.75 199 VAL A C 1
ATOM 1615 O O . VAL A 1 199 ? -13.482 -1.731 -5.375 1.00 70.75 199 VAL A O 1
ATOM 1618 N N . SER A 1 200 ? -11.584 -1.747 -6.579 1.00 68.06 200 SER A N 1
ATOM 1619 C CA . SER A 1 200 ? -10.719 -1.299 -5.479 1.00 68.06 200 SER A CA 1
ATOM 1620 C C . SER A 1 200 ? -11.088 0.075 -4.915 1.00 68.06 200 SER A C 1
ATOM 1622 O O . SER A 1 200 ? -10.833 0.324 -3.742 1.00 68.06 200 SER A O 1
ATOM 1624 N N . CYS A 1 201 ? -11.664 0.969 -5.722 1.00 64.50 201 CYS A N 1
ATOM 1625 C CA . CYS A 1 201 ? -12.167 2.262 -5.251 1.00 64.50 201 CYS A CA 1
ATOM 1626 C C . CYS A 1 201 ? -13.517 2.157 -4.528 1.00 64.50 201 CYS A C 1
ATOM 1628 O O . CYS A 1 201 ? -13.803 2.979 -3.659 1.00 64.50 201 CYS A O 1
ATOM 1630 N N . CYS A 1 202 ? -14.367 1.203 -4.918 1.00 61.50 202 CYS A N 1
ATOM 1631 C CA . CYS A 1 202 ? -15.705 1.031 -4.350 1.00 61.50 202 CYS A CA 1
ATOM 1632 C C . CYS A 1 202 ? -15.740 0.154 -3.088 1.00 61.50 202 CYS A C 1
ATOM 1634 O O . CYS A 1 202 ? -16.690 0.276 -2.315 1.00 61.50 202 CYS A O 1
ATOM 1636 N N . SER A 1 203 ? -14.758 -0.734 -2.904 1.00 56.66 203 SER A N 1
ATOM 1637 C CA . SER A 1 203 ? -14.617 -1.626 -1.740 1.00 56.66 203 SER A CA 1
ATOM 1638 C C . SER A 1 203 ? -13.836 -0.984 -0.601 1.00 56.66 203 SER A C 1
ATOM 1640 O O . SER A 1 203 ? -14.321 -1.050 0.549 1.00 56.66 203 SER A O 1
#

Foldseek 3Di:
DVVVVVVVVVVVVVVVCVVVPNPPPPPPPALLVLLVVLLVCLVVVLVVLCLVCLCVQLVCVVVVVVVVVVVVVDDPVVSLVVSLVVSLVVLVCVLVVSVVVSVVVNVVPHDCPQFDPSPQLSVLSSLLSSLLSVQSSVVSVVDNDSVSSVCRSVVLVVVLVVQLVDPVCVLQGSVVSSVVSVCRRPDDPPVSNVNNSVNSVVD

InterPro domains:
  IPR032688 ABC-2 type transporter permease protein NosY-like [PF12679] (51-161)